Protein AF-S7MN69-F1 (afdb_monomer_lite)

Organism: Myotis brandtii (NCBI:txid109478)

Secondary structure (DSSP, 8-state):
-HHHHHHHHHHHHHHS--TT--EEEEEEE-TTSSS-EEEEEEGGGTTS------SS----EEEEEEES-----------PPP-SS---SSEEEEEEEEEPPGGG--TT-SEEEEEEEEEEE-SSS---SEEEEEEPPTTEEE-HHHHHHHHH-TT--EEEEEEE--TT-SS-EEEEEE-S----SS--EEEEEEEEE----

Structure (mmCIF, N/CA/C/O backbone):
data_AF-S7MN69-F1
#
_entry.id   AF-S7MN69-F1
#
loop_
_atom_site.group_PDB
_atom_site.id
_atom_site.type_symbol
_atom_site.label_atom_id
_atom_site.label_alt_id
_atom_site.label_comp_id
_atom_site.label_asym_id
_atom_site.label_entity_id
_atom_site.label_seq_id
_atom_site.pdbx_PDB_ins_code
_atom_site.Cartn_x
_atom_site.Cartn_y
_atom_site.Cartn_z
_atom_site.occupancy
_atom_site.B_iso_or_equiv
_atom_site.auth_seq_id
_atom_site.auth_comp_id
_atom_site.auth_asym_id
_atom_site.auth_atom_id
_atom_site.pdbx_PDB_model_num
ATOM 1 N N . ALA A 1 1 ? 4.936 -11.666 -4.759 1.00 72.06 1 ALA A N 1
ATOM 2 C CA . ALA A 1 1 ? 5.207 -11.334 -6.178 1.00 72.06 1 ALA A CA 1
ATOM 3 C C . ALA A 1 1 ? 6.560 -10.644 -6.354 1.00 72.06 1 ALA A C 1
ATOM 5 O O . ALA A 1 1 ? 7.399 -11.157 -7.079 1.00 72.06 1 ALA A O 1
ATOM 6 N N . THR A 1 2 ? 6.803 -9.540 -5.645 1.00 78.81 2 THR A N 1
ATOM 7 C CA . THR A 1 2 ? 8.000 -8.692 -5.774 1.00 78.81 2 THR A CA 1
ATOM 8 C C . THR A 1 2 ? 9.331 -9.446 -5.662 1.00 78.81 2 THR A C 1
ATOM 10 O O . THR A 1 2 ? 10.188 -9.287 -6.522 1.00 78.81 2 THR A O 1
ATOM 13 N N . PHE A 1 3 ? 9.484 -10.325 -4.664 1.00 83.50 3 PHE A N 1
ATOM 14 C CA . PHE A 1 3 ? 10.720 -11.096 -4.471 1.00 83.50 3 PHE A CA 1
ATOM 15 C C . PHE A 1 3 ? 11.058 -11.997 -5.669 1.00 83.50 3 PHE A C 1
ATOM 17 O O . PHE A 1 3 ? 12.156 -11.916 -6.211 1.00 83.50 3 PHE A O 1
ATOM 24 N N . MET A 1 4 ? 10.090 -12.801 -6.126 1.00 83.81 4 MET A N 1
ATOM 25 C CA . MET A 1 4 ? 10.287 -13.733 -7.243 1.00 83.81 4 MET A CA 1
ATOM 26 C C . MET A 1 4 ? 10.645 -13.007 -8.543 1.00 83.81 4 MET A C 1
ATOM 28 O O . MET A 1 4 ? 11.526 -13.455 -9.272 1.00 83.81 4 MET A O 1
ATOM 32 N N . VAL A 1 5 ? 9.997 -11.868 -8.818 1.00 86.00 5 VAL A N 1
ATOM 33 C CA . VAL A 1 5 ? 10.281 -11.058 -10.014 1.00 86.00 5 VAL A CA 1
ATOM 34 C C . VAL A 1 5 ? 11.709 -10.518 -9.978 1.00 86.00 5 VAL A C 1
ATOM 36 O O . VAL A 1 5 ? 12.427 -10.636 -10.967 1.00 86.00 5 VAL A O 1
ATOM 39 N N . PHE A 1 6 ? 12.151 -9.976 -8.840 1.00 85.69 6 PHE A N 1
ATOM 40 C CA . PHE A 1 6 ? 13.515 -9.464 -8.720 1.00 85.69 6 PHE A CA 1
ATOM 41 C C . PHE A 1 6 ? 14.568 -10.570 -8.763 1.00 85.69 6 PHE A C 1
ATOM 43 O O . PHE A 1 6 ? 15.615 -10.372 -9.374 1.00 85.69 6 PHE A O 1
ATOM 50 N N . GLN A 1 7 ? 14.292 -11.740 -8.184 1.00 86.06 7 GLN A N 1
ATOM 51 C CA . GLN A 1 7 ? 15.193 -12.886 -8.276 1.00 86.06 7 GLN A CA 1
ATOM 52 C C . GLN A 1 7 ? 15.357 -13.352 -9.728 1.00 86.06 7 GLN A C 1
ATOM 54 O O . GLN A 1 7 ? 16.482 -13.552 -10.181 1.00 86.06 7 GLN A O 1
ATOM 59 N N . ALA A 1 8 ? 14.251 -13.487 -10.466 1.00 86.12 8 ALA A N 1
ATOM 60 C CA . ALA A 1 8 ? 14.283 -13.890 -11.868 1.00 86.12 8 ALA A CA 1
ATOM 61 C C . ALA A 1 8 ? 15.018 -12.862 -12.744 1.00 86.12 8 ALA A C 1
ATOM 63 O O . ALA A 1 8 ? 15.863 -13.237 -13.555 1.00 86.12 8 ALA A O 1
ATOM 64 N N . LEU A 1 9 ? 14.753 -11.566 -12.543 1.00 83.19 9 LEU A N 1
ATOM 65 C CA . LEU A 1 9 ? 15.417 -10.493 -13.286 1.00 83.19 9 LEU A CA 1
ATOM 66 C C . LEU A 1 9 ? 16.924 -10.442 -12.998 1.00 83.19 9 LEU A C 1
ATOM 68 O O . LEU A 1 9 ? 17.724 -10.316 -13.923 1.00 83.19 9 LEU A O 1
ATOM 72 N N . ALA A 1 10 ? 17.311 -10.585 -11.728 1.00 84.44 10 ALA A N 1
ATOM 73 C CA . ALA A 1 10 ? 18.714 -10.623 -11.332 1.00 84.44 10 ALA A CA 1
ATOM 74 C C . ALA A 1 10 ? 19.444 -11.826 -11.942 1.00 84.44 10 ALA A C 1
ATOM 76 O O . ALA A 1 10 ? 20.593 -11.696 -12.353 1.00 84.44 10 ALA A O 1
ATOM 77 N N . GLN A 1 11 ? 18.783 -12.985 -12.024 1.00 85.25 11 GLN A N 1
ATOM 78 C CA . GLN A 1 11 ? 19.367 -14.167 -12.652 1.00 85.25 11 GLN A CA 1
ATOM 79 C C . GLN A 1 11 ? 19.549 -13.974 -14.163 1.00 85.25 11 GLN A C 1
ATOM 81 O O . GLN A 1 11 ? 20.630 -14.232 -14.678 1.00 85.25 11 GLN A O 1
ATOM 86 N N . TYR A 1 12 ? 18.546 -13.424 -14.856 1.00 81.94 12 TYR A N 1
ATOM 87 C CA . TYR A 1 12 ? 18.640 -13.119 -16.288 1.00 81.94 12 TYR A CA 1
ATOM 88 C C . TYR A 1 12 ? 19.817 -12.186 -16.614 1.00 81.94 12 TYR A C 1
ATOM 90 O O . TYR A 1 12 ? 20.593 -12.459 -17.525 1.00 81.94 12 TYR A O 1
ATOM 98 N N . GLN A 1 13 ? 19.993 -11.116 -15.833 1.00 74.88 13 GLN A N 1
ATOM 99 C CA . GLN A 1 13 ? 21.095 -10.165 -16.022 1.00 74.88 13 GLN A CA 1
ATOM 100 C C . GLN A 1 13 ? 22.477 -10.752 -15.696 1.00 74.88 13 GLN A C 1
ATOM 102 O O . GLN A 1 13 ? 23.477 -10.252 -16.205 1.00 74.88 13 GLN A O 1
ATOM 107 N N . ARG A 1 14 ? 22.554 -11.790 -14.851 1.00 80.44 14 ARG A N 1
ATOM 108 C CA . ARG A 1 14 ? 23.808 -12.517 -14.602 1.00 80.44 14 ARG A CA 1
ATOM 109 C C . ARG A 1 14 ? 24.177 -13.446 -15.753 1.00 80.44 14 ARG A C 1
ATOM 111 O O . ARG A 1 14 ? 25.352 -13.520 -16.095 1.00 80.44 14 ARG A O 1
ATOM 118 N N . ASP A 1 15 ? 23.196 -14.150 -16.311 1.00 83.38 15 ASP A N 1
ATOM 119 C CA . ASP A 1 15 ? 23.437 -15.227 -17.277 1.00 83.38 15 ASP A CA 1
ATOM 120 C C . ASP A 1 15 ? 23.565 -14.721 -18.726 1.00 83.38 15 ASP A C 1
ATOM 122 O O . ASP A 1 15 ? 24.182 -15.392 -19.553 1.00 83.38 15 ASP A O 1
ATOM 126 N N . VAL A 1 16 ? 23.017 -13.539 -19.042 1.00 75.06 16 VAL A N 1
ATOM 127 C CA . VAL A 1 16 ? 23.085 -12.919 -20.377 1.00 75.06 16 VAL A CA 1
ATOM 128 C C . VAL A 1 16 ? 23.977 -11.670 -20.337 1.00 75.06 16 VAL A C 1
ATOM 130 O O . VAL A 1 16 ? 23.533 -10.605 -19.900 1.00 75.06 16 VAL A O 1
ATOM 133 N N . PRO A 1 17 ? 25.241 -11.766 -20.787 1.00 61.38 17 PRO A N 1
ATOM 134 C CA . PRO A 1 17 ? 26.204 -10.678 -20.712 1.00 61.38 17 PRO A CA 1
ATOM 135 C C . PRO A 1 17 ? 26.042 -9.681 -21.874 1.00 61.38 17 PRO A C 1
ATOM 137 O O . PRO A 1 17 ? 26.919 -9.566 -22.717 1.00 61.38 17 PRO A O 1
ATOM 140 N N . ASP A 1 18 ? 24.934 -8.939 -21.921 1.00 60.31 18 ASP A N 1
ATOM 141 C CA . ASP A 1 18 ? 24.707 -7.866 -22.918 1.00 60.31 18 ASP A CA 1
ATOM 142 C C . ASP A 1 18 ? 25.141 -6.476 -22.389 1.00 60.31 18 ASP A C 1
ATOM 144 O O . ASP A 1 18 ? 24.621 -5.426 -22.769 1.00 60.31 18 ASP A O 1
ATOM 148 N N . HIS A 1 19 ? 26.079 -6.459 -21.437 1.00 63.28 19 HIS A N 1
ATOM 149 C CA . HIS A 1 19 ? 26.385 -5.299 -20.595 1.00 63.28 19 HIS A CA 1
ATOM 150 C C . HIS A 1 19 ? 27.265 -4.220 -21.240 1.00 63.28 19 HIS A C 1
ATOM 152 O O . HIS A 1 19 ? 27.345 -3.116 -20.707 1.00 63.28 19 HIS A O 1
ATOM 158 N N . GLU A 1 20 ? 27.905 -4.494 -22.377 1.00 61.78 20 GLU A N 1
ATOM 159 C CA . GLU A 1 20 ? 28.870 -3.557 -22.973 1.00 61.78 20 GLU A CA 1
ATOM 160 C C . GLU A 1 20 ? 28.228 -2.475 -23.866 1.00 61.78 20 GLU A C 1
ATOM 162 O O . GLU A 1 20 ? 28.862 -1.462 -24.154 1.00 61.78 20 GLU A O 1
ATOM 167 N N . ASP A 1 21 ? 26.950 -2.624 -24.239 1.00 72.19 21 ASP A N 1
ATOM 168 C CA . ASP A 1 21 ? 26.294 -1.783 -25.255 1.00 72.19 21 ASP A CA 1
ATOM 169 C C . ASP A 1 21 ? 25.272 -0.768 -24.688 1.00 72.19 21 ASP A C 1
ATOM 171 O O . ASP A 1 21 ? 24.591 -0.079 -25.457 1.00 72.19 21 ASP A O 1
ATOM 175 N N . LEU A 1 22 ? 25.140 -0.639 -23.358 1.00 80.88 22 LEU A N 1
ATOM 176 C CA . LEU A 1 22 ? 24.183 0.295 -22.748 1.00 80.88 22 LEU A CA 1
ATOM 177 C C . LEU A 1 22 ? 24.645 1.753 -22.898 1.00 80.88 22 LEU A C 1
ATOM 179 O O . LEU A 1 22 ? 25.530 2.231 -22.190 1.00 80.88 22 LEU A O 1
ATOM 183 N N . ASN A 1 23 ? 23.979 2.478 -23.790 1.00 87.50 23 ASN A N 1
ATOM 184 C CA . ASN A 1 23 ? 24.146 3.907 -24.019 1.00 87.50 23 ASN A CA 1
AT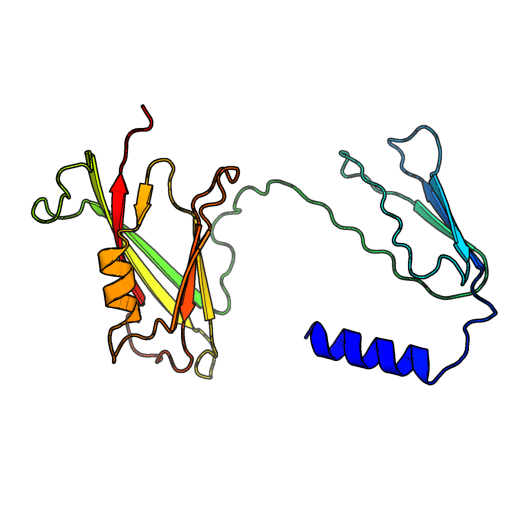OM 185 C C . ASN A 1 23 ? 22.790 4.475 -24.439 1.00 87.50 23 ASN A C 1
ATOM 187 O O . ASN A 1 23 ? 22.476 4.552 -25.630 1.00 87.50 23 ASN A O 1
ATOM 191 N N . LEU A 1 24 ? 21.982 4.832 -23.443 1.00 89.25 24 LEU A N 1
ATOM 192 C CA . LEU A 1 24 ? 20.668 5.436 -23.628 1.00 89.25 24 LEU A CA 1
ATOM 193 C C . LEU A 1 24 ? 20.728 6.923 -23.302 1.00 89.25 24 LEU A C 1
ATOM 195 O O . LEU A 1 24 ? 21.203 7.325 -22.242 1.00 89.25 24 LEU A O 1
ATOM 199 N N . ASP A 1 25 ? 20.196 7.733 -24.203 1.00 91.38 25 ASP A N 1
ATOM 200 C CA . ASP A 1 25 ? 19.959 9.154 -24.003 1.00 91.38 25 ASP A CA 1
ATOM 201 C C . ASP A 1 25 ? 18.447 9.369 -23.906 1.00 91.38 25 ASP A C 1
ATOM 203 O O . ASP A 1 25 ? 17.707 9.102 -24.859 1.00 91.38 25 ASP A O 1
ATOM 207 N N . VAL A 1 26 ? 17.979 9.766 -22.726 1.00 92.50 26 VAL A N 1
ATOM 208 C CA . VAL A 1 26 ? 16.560 9.866 -22.379 1.00 92.50 26 VAL A CA 1
ATOM 209 C C . VAL A 1 26 ? 16.233 11.320 -22.089 1.00 92.50 26 VAL A C 1
ATOM 211 O O . VAL A 1 26 ? 16.756 11.900 -21.144 1.00 92.50 26 VAL A O 1
ATOM 214 N N . SER A 1 27 ? 15.342 11.907 -22.880 1.00 93.00 27 SER A N 1
ATOM 215 C CA . SER A 1 27 ? 14.868 13.277 -22.701 1.00 93.00 27 SER A CA 1
ATOM 216 C C . SER A 1 27 ? 13.391 13.289 -22.319 1.00 93.00 27 SER A C 1
ATOM 218 O O . SER A 1 27 ? 12.579 12.622 -22.962 1.00 93.00 27 SER A O 1
ATOM 220 N N . ILE A 1 28 ? 13.060 14.024 -21.261 1.00 92.88 28 ILE A N 1
ATOM 221 C CA . ILE A 1 28 ? 11.715 14.206 -20.715 1.00 92.88 28 ILE A CA 1
ATOM 222 C C . ILE A 1 28 ? 11.327 15.664 -20.931 1.00 92.88 28 ILE A C 1
ATOM 224 O O . ILE A 1 28 ? 11.947 16.569 -20.368 1.00 92.88 28 ILE A O 1
ATOM 228 N N . ASP A 1 29 ? 10.296 15.880 -21.735 1.00 92.25 29 ASP A N 1
ATOM 229 C CA . ASP A 1 29 ? 9.756 17.197 -22.037 1.00 92.25 29 ASP A CA 1
ATOM 230 C C . ASP A 1 29 ? 8.432 17.403 -21.296 1.00 92.25 29 ASP A C 1
ATOM 232 O O . ASP A 1 29 ? 7.439 16.727 -21.579 1.00 92.25 29 ASP A O 1
ATOM 236 N N . LEU A 1 30 ? 8.457 18.302 -20.310 1.00 90.19 30 LEU A N 1
ATOM 237 C CA . LEU A 1 30 ? 7.325 18.660 -19.454 1.00 90.19 30 LEU A CA 1
ATOM 238 C C . LEU A 1 30 ? 6.855 20.073 -19.824 1.00 90.19 30 LEU A C 1
ATOM 240 O O . LEU A 1 30 ? 7.662 20.997 -19.695 1.00 90.19 30 LEU A O 1
ATOM 244 N N . PRO A 1 31 ? 5.585 20.278 -20.217 1.00 89.00 31 PRO A N 1
ATOM 245 C CA . PRO A 1 31 ? 5.064 21.598 -20.587 1.00 89.00 31 PRO A CA 1
ATOM 246 C C . PRO A 1 31 ? 5.221 22.672 -19.500 1.00 89.00 31 PRO A C 1
ATOM 248 O O . PRO A 1 31 ? 5.459 23.839 -19.810 1.00 89.00 31 PRO A O 1
ATOM 251 N N . SER A 1 32 ? 5.132 22.292 -18.224 1.00 85.12 32 SER A N 1
ATOM 252 C CA . SER A 1 32 ? 5.336 23.191 -17.080 1.00 85.12 32 SER A CA 1
ATOM 253 C C . SER A 1 32 ? 6.788 23.649 -16.902 1.00 85.12 32 SER A C 1
ATOM 255 O O . SER A 1 32 ? 7.054 24.589 -16.146 1.00 85.12 32 SER A O 1
ATOM 257 N N . ARG A 1 33 ? 7.747 23.011 -17.584 1.00 83.19 33 ARG A N 1
ATOM 258 C CA . ARG A 1 33 ? 9.174 23.326 -17.507 1.00 83.19 33 ARG A CA 1
ATOM 259 C C . ARG A 1 33 ? 9.613 24.086 -18.758 1.00 83.19 33 ARG A C 1
ATOM 261 O O . ARG A 1 33 ? 9.306 23.710 -19.877 1.00 83.19 33 ARG A O 1
ATOM 268 N N . GLY A 1 34 ? 10.422 25.132 -18.583 1.00 82.25 34 GLY A N 1
ATOM 269 C CA . GLY A 1 34 ? 10.945 25.915 -19.714 1.00 82.25 34 GLY A CA 1
ATOM 270 C C . GLY A 1 34 ? 11.961 25.178 -20.601 1.00 82.25 34 GLY A C 1
ATOM 271 O O . GLY A 1 34 ? 12.381 25.721 -21.620 1.00 82.25 34 GLY A O 1
ATOM 272 N N . SER A 1 35 ? 12.402 23.977 -20.214 1.00 87.62 35 SER A N 1
ATOM 273 C CA . SER A 1 35 ? 13.317 23.147 -20.999 1.00 87.62 35 SER A CA 1
ATOM 274 C C . SER A 1 35 ? 13.212 21.667 -20.635 1.00 87.62 35 SER A C 1
ATOM 276 O O . SER A 1 35 ? 13.009 21.316 -19.466 1.00 87.62 35 SER A O 1
ATOM 278 N N . ALA A 1 36 ? 13.430 20.805 -21.630 1.00 89.56 36 ALA A N 1
ATOM 279 C CA . ALA A 1 36 ? 13.484 19.361 -21.446 1.00 89.56 36 ALA A CA 1
ATOM 280 C C . ALA A 1 36 ? 14.617 18.949 -20.489 1.00 89.56 36 ALA A C 1
ATOM 282 O O . ALA A 1 36 ? 15.694 19.555 -20.451 1.00 89.56 36 ALA A O 1
ATOM 283 N N . VAL A 1 37 ? 14.367 17.905 -19.704 1.00 90.56 37 VAL A N 1
ATOM 284 C CA . VAL A 1 37 ? 15.367 17.262 -18.848 1.00 90.56 37 VAL A CA 1
ATOM 285 C C . VAL A 1 37 ? 15.974 16.103 -19.616 1.00 90.56 37 VAL A C 1
ATOM 287 O O . VAL A 1 37 ? 15.250 15.204 -20.027 1.00 90.56 37 VAL A O 1
ATOM 290 N N . THR A 1 38 ? 17.293 16.082 -19.771 1.00 90.81 38 THR A N 1
ATOM 291 C CA . THR A 1 38 ? 17.983 14.997 -20.475 1.00 90.81 38 THR A CA 1
ATOM 292 C C . THR A 1 38 ? 18.903 14.246 -19.526 1.00 90.81 38 THR A C 1
ATOM 294 O O . THR A 1 38 ? 19.727 14.846 -18.836 1.00 90.81 38 THR A O 1
ATOM 297 N N . HIS A 1 39 ? 18.766 12.925 -19.516 1.00 90.31 39 HIS A N 1
ATOM 298 C CA . HIS A 1 39 ? 19.547 11.985 -18.729 1.00 90.31 39 HIS A CA 1
ATOM 299 C C . HIS A 1 39 ? 20.248 11.007 -19.654 1.00 90.31 39 HIS A C 1
ATOM 301 O O . HIS A 1 39 ? 19.618 10.387 -20.508 1.00 90.31 39 HIS A O 1
ATOM 307 N N . ARG A 1 40 ? 21.540 10.804 -19.417 1.00 88.50 40 ARG A N 1
ATOM 308 C CA . ARG A 1 40 ? 22.321 9.802 -20.132 1.00 88.50 40 ARG A CA 1
ATOM 309 C C . ARG A 1 40 ? 22.636 8.631 -19.216 1.00 88.50 40 ARG A C 1
ATOM 311 O O . ARG A 1 40 ? 23.127 8.826 -18.102 1.00 88.50 40 ARG A O 1
ATOM 318 N N . ILE A 1 41 ? 22.314 7.434 -19.683 1.00 88.25 41 ILE A N 1
ATOM 319 C CA . ILE A 1 41 ? 22.450 6.179 -18.955 1.00 88.25 41 ILE A CA 1
ATOM 320 C C . ILE A 1 41 ? 23.481 5.336 -19.692 1.00 88.25 41 ILE A C 1
ATOM 322 O O . ILE A 1 41 ? 23.249 4.867 -20.807 1.00 88.25 41 ILE A O 1
ATOM 326 N N . PHE A 1 42 ? 24.618 5.164 -19.034 1.00 86.62 42 PHE A N 1
ATOM 327 C CA . PHE A 1 42 ? 25.686 4.259 -1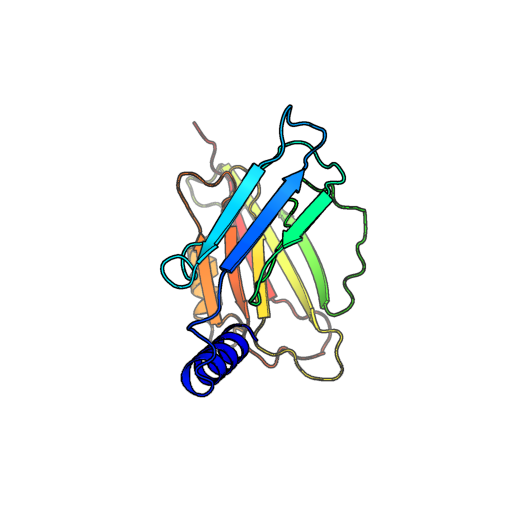9.444 1.00 86.62 42 PHE A CA 1
ATOM 328 C C . PHE A 1 42 ? 25.728 3.049 -18.522 1.00 86.62 42 PHE A C 1
ATOM 330 O O . PHE A 1 42 ? 25.178 3.111 -17.420 1.00 86.62 42 PHE A O 1
ATOM 337 N N . TRP A 1 43 ? 26.433 1.993 -18.921 1.00 80.25 43 TRP A N 1
ATOM 338 C CA . TRP A 1 43 ? 26.655 0.815 -18.081 1.00 80.25 43 TRP A CA 1
ATOM 339 C C . TRP A 1 43 ? 27.144 1.165 -16.665 1.00 80.25 43 TRP A C 1
ATOM 341 O O . TRP A 1 43 ? 26.572 0.705 -15.677 1.00 80.25 43 TRP A O 1
ATOM 351 N N . GLU A 1 44 ? 28.111 2.076 -16.539 1.00 79.50 44 GLU A N 1
ATOM 352 C CA . GLU A 1 44 ? 28.687 2.494 -15.253 1.00 79.50 44 GLU A CA 1
ATOM 353 C C . GLU A 1 44 ? 27.677 3.213 -14.348 1.00 79.50 44 GLU A C 1
ATOM 355 O O . GLU A 1 44 ? 27.859 3.292 -13.134 1.00 79.50 44 GLU A O 1
ATOM 360 N N . SER A 1 45 ? 26.602 3.746 -14.933 1.00 78.38 45 SER A N 1
ATOM 361 C CA . SER A 1 45 ? 25.544 4.481 -14.233 1.00 78.38 45 SER A CA 1
ATOM 362 C C . SER A 1 45 ? 24.177 3.797 -14.310 1.00 78.38 45 SER A C 1
ATOM 364 O O . SER A 1 45 ? 23.181 4.394 -13.894 1.00 78.38 45 SER A O 1
ATOM 366 N N . ALA A 1 46 ? 24.130 2.550 -14.790 1.00 71.44 46 ALA A N 1
ATOM 367 C CA . ALA A 1 46 ? 22.908 1.787 -15.032 1.00 71.44 46 ALA A CA 1
ATOM 368 C C . ALA A 1 46 ? 22.124 1.495 -13.748 1.00 71.44 46 ALA A C 1
ATOM 370 O O . ALA A 1 46 ? 20.896 1.452 -13.755 1.00 71.44 46 ALA A O 1
ATOM 371 N N . SER A 1 47 ? 22.835 1.318 -12.632 1.00 72.88 47 SER 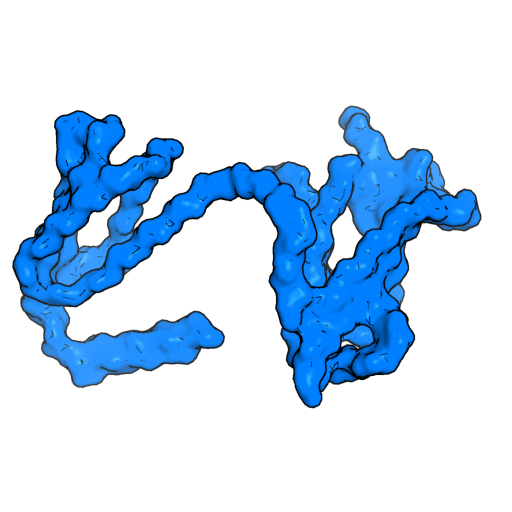A N 1
ATOM 372 C CA . SER A 1 47 ? 22.246 1.081 -11.311 1.00 72.88 47 SER A CA 1
ATOM 373 C C . SER A 1 47 ? 21.734 2.356 -10.636 1.00 72.88 47 SER A C 1
ATOM 375 O O . SER A 1 47 ? 20.977 2.274 -9.667 1.00 72.88 47 SER A O 1
ATOM 377 N N . LEU A 1 48 ? 22.126 3.538 -11.123 1.00 79.12 48 LEU A N 1
ATOM 378 C CA . LEU A 1 48 ? 21.727 4.804 -10.525 1.00 79.12 48 LEU A CA 1
ATOM 379 C C . LEU A 1 48 ? 20.341 5.202 -11.048 1.00 79.12 48 LEU A C 1
ATOM 381 O O . LEU A 1 48 ? 20.154 5.514 -12.223 1.00 79.12 48 LEU A O 1
ATOM 385 N N . LEU A 1 49 ? 19.364 5.238 -10.148 1.00 83.44 49 LEU A N 1
ATOM 386 C CA . LEU A 1 49 ? 18.010 5.683 -10.462 1.00 83.44 49 LEU A CA 1
ATOM 387 C C . LEU A 1 49 ? 17.997 7.196 -10.726 1.00 83.44 49 LEU A C 1
ATOM 389 O O . LEU A 1 49 ? 18.619 7.969 -9.997 1.00 83.44 49 LEU A O 1
ATOM 393 N N . ARG A 1 50 ? 17.292 7.621 -11.779 1.00 84.88 50 ARG A N 1
ATOM 394 C CA . ARG A 1 50 ? 17.010 9.034 -12.073 1.00 84.88 50 ARG A CA 1
ATOM 395 C C . ARG A 1 50 ? 15.537 9.304 -11.804 1.00 84.88 50 ARG A C 1
ATOM 397 O O . ARG A 1 50 ? 14.688 8.523 -12.227 1.00 84.88 50 ARG A O 1
ATOM 404 N N . SER A 1 51 ? 15.239 10.392 -11.106 1.00 86.19 51 SER A N 1
ATOM 405 C CA . SER A 1 51 ? 13.873 10.773 -10.749 1.00 86.19 51 SER A CA 1
ATOM 406 C C . SER A 1 51 ? 13.653 12.255 -10.999 1.00 86.19 51 SER A C 1
ATOM 408 O O . SER A 1 51 ? 14.425 13.074 -10.507 1.00 86.19 51 SER A O 1
ATOM 410 N N . GLU A 1 52 ? 12.563 12.583 -11.681 1.00 86.06 52 GLU A N 1
ATOM 411 C CA . GLU A 1 52 ? 12.061 13.947 -11.826 1.00 86.06 52 GLU A CA 1
ATOM 412 C C . GLU A 1 52 ? 10.695 14.043 -11.152 1.00 86.06 52 GLU A C 1
ATOM 414 O O . GLU A 1 52 ? 9.920 13.085 -11.161 1.00 86.06 52 GLU A O 1
ATOM 419 N N . THR A 1 53 ? 10.399 15.193 -10.550 1.00 85.12 53 THR A N 1
ATOM 420 C CA . THR A 1 53 ? 9.108 15.430 -9.895 1.00 85.12 53 THR A CA 1
ATOM 421 C C . THR A 1 53 ? 8.482 16.705 -10.428 1.00 85.12 53 THR A C 1
ATOM 423 O O . THR A 1 53 ? 9.162 17.710 -10.623 1.00 85.12 53 THR A O 1
ATOM 426 N N . THR A 1 54 ? 7.172 16.662 -10.638 1.00 86.50 54 THR A N 1
ATOM 427 C CA . THR A 1 54 ? 6.355 17.825 -10.973 1.00 86.50 54 THR A CA 1
ATOM 428 C C . THR A 1 54 ? 5.145 17.867 -10.046 1.00 86.50 54 THR A C 1
ATOM 430 O O . THR A 1 54 ? 4.694 16.836 -9.543 1.00 86.50 54 THR A O 1
ATOM 433 N N . LYS A 1 55 ? 4.662 19.078 -9.763 1.00 87.19 55 LYS A N 1
ATOM 434 C CA . LYS A 1 55 ? 3.429 19.299 -8.994 1.00 87.19 55 LYS A CA 1
ATOM 435 C C . LYS A 1 55 ? 2.195 19.333 -9.892 1.00 87.19 55 LYS A C 1
ATOM 437 O O . LYS A 1 55 ? 1.087 19.179 -9.386 1.00 87.19 55 LYS A O 1
ATOM 442 N N . GLU A 1 56 ? 2.399 19.527 -11.190 1.00 87.56 56 GLU A N 1
ATOM 443 C CA . GLU A 1 56 ? 1.336 19.590 -12.182 1.00 87.56 56 GLU A CA 1
ATOM 444 C C . GLU A 1 56 ? 1.049 18.186 -12.717 1.00 87.56 56 GLU A C 1
ATOM 446 O O . GLU A 1 56 ? 1.964 17.420 -13.017 1.00 87.56 56 GLU A O 1
ATOM 451 N N . ASN A 1 57 ? -0.232 17.838 -12.827 1.00 87.19 57 ASN A N 1
ATOM 452 C CA . ASN A 1 57 ? -0.658 16.588 -13.450 1.00 87.19 57 ASN A CA 1
ATOM 453 C C . ASN A 1 57 ? -0.953 16.846 -14.929 1.00 87.19 57 ASN A C 1
ATOM 455 O O . ASN A 1 57 ? -2.108 17.050 -15.308 1.00 87.19 57 ASN A O 1
ATOM 459 N N . GLU A 1 58 ? 0.108 16.885 -15.726 1.00 89.56 58 GLU A N 1
ATOM 460 C CA . GLU A 1 58 ? 0.082 17.186 -17.156 1.00 89.56 58 GLU A CA 1
ATOM 461 C C . GLU A 1 58 ? 0.682 16.050 -17.988 1.00 89.56 58 GLU A C 1
ATOM 463 O O . GLU A 1 58 ? 1.505 15.264 -17.507 1.00 89.56 58 GLU A O 1
ATOM 468 N N . ASP A 1 59 ? 0.274 15.985 -19.252 1.00 91.19 59 ASP A N 1
ATOM 469 C CA . ASP A 1 59 ? 0.872 15.071 -20.215 1.00 91.19 59 ASP A CA 1
ATOM 470 C C . ASP A 1 59 ? 2.296 15.533 -20.551 1.00 91.19 59 ASP A C 1
ATOM 472 O O . ASP A 1 59 ? 2.565 16.726 -20.701 1.00 91.19 59 ASP A O 1
ATOM 476 N N . PHE A 1 60 ? 3.214 14.582 -20.700 1.00 92.06 60 PHE A N 1
ATOM 477 C CA . PHE A 1 60 ? 4.611 14.850 -21.027 1.00 92.06 60 PHE A CA 1
ATOM 478 C C . PHE A 1 60 ? 5.094 13.903 -22.126 1.00 92.06 60 PHE A C 1
ATOM 480 O O . PHE A 1 60 ? 4.532 12.826 -22.339 1.00 92.06 60 PHE A O 1
ATOM 487 N N . THR A 1 61 ? 6.161 14.294 -22.821 1.00 92.88 61 THR A N 1
ATOM 488 C CA . THR A 1 61 ? 6.759 13.476 -23.885 1.00 92.88 61 THR A CA 1
ATOM 489 C C . THR A 1 61 ? 8.104 12.929 -23.436 1.00 92.88 61 THR A C 1
ATOM 491 O O . THR A 1 61 ? 8.953 13.669 -22.945 1.00 92.88 61 THR A O 1
ATOM 494 N N . LEU A 1 62 ? 8.326 11.629 -23.637 1.00 92.62 62 LEU A N 1
ATOM 495 C CA . LEU A 1 62 ? 9.620 10.993 -23.409 1.00 92.62 62 LEU A CA 1
ATOM 496 C C . LEU A 1 62 ? 10.228 10.541 -24.735 1.00 92.62 62 LEU A C 1
ATOM 498 O O . LEU A 1 62 ? 9.603 9.824 -25.512 1.00 92.62 62 LEU A O 1
ATOM 502 N N . THR A 1 63 ? 11.476 10.937 -24.967 1.00 93.50 63 THR A N 1
ATOM 503 C CA . THR A 1 63 ? 12.272 10.519 -26.122 1.00 93.50 63 THR A CA 1
ATOM 504 C C . THR A 1 63 ? 13.481 9.735 -25.638 1.00 93.50 63 THR A C 1
ATOM 506 O O . THR A 1 63 ? 14.324 10.288 -24.940 1.00 93.50 63 THR A O 1
ATOM 509 N N . ALA A 1 64 ? 13.596 8.468 -26.034 1.00 93.94 64 ALA A N 1
ATOM 510 C CA . ALA A 1 64 ? 14.769 7.638 -25.765 1.00 93.94 64 ALA A CA 1
ATOM 511 C C . ALA A 1 64 ? 15.523 7.343 -27.068 1.00 93.94 64 ALA A C 1
ATOM 513 O O . ALA A 1 64 ? 14.915 6.974 -28.074 1.00 93.94 64 ALA A O 1
ATOM 514 N N . LYS A 1 65 ? 16.845 7.518 -27.060 1.00 92.75 65 LYS A N 1
ATOM 515 C CA . LYS A 1 65 ? 17.735 7.255 -28.200 1.00 92.75 65 LYS A CA 1
ATOM 516 C C . LYS A 1 65 ? 18.940 6.437 -27.752 1.00 92.75 65 LYS A C 1
ATOM 518 O O . LYS A 1 65 ? 19.404 6.592 -26.631 1.00 92.75 65 LYS A O 1
ATOM 523 N N . GLY A 1 66 ? 19.483 5.623 -28.653 1.00 89.88 66 GLY A N 1
ATOM 524 C CA . GLY A 1 66 ? 20.684 4.826 -28.397 1.00 89.88 66 GLY A CA 1
ATOM 525 C C . GLY A 1 66 ? 20.388 3.341 -28.206 1.00 89.88 66 GLY A C 1
ATOM 526 O O . GLY A 1 66 ? 19.368 2.846 -28.683 1.00 89.88 66 GLY A O 1
ATOM 527 N N . LYS A 1 67 ? 21.316 2.627 -27.567 1.00 86.94 67 LYS A N 1
ATOM 528 C CA . LYS A 1 67 ? 21.267 1.172 -27.384 1.00 86.94 67 LYS A CA 1
ATOM 529 C C . LYS A 1 67 ? 21.063 0.814 -25.917 1.00 86.94 67 LYS A C 1
ATOM 531 O O . LYS A 1 67 ? 21.641 1.440 -25.033 1.00 86.94 67 LYS A O 1
ATOM 536 N N . GLY A 1 68 ? 20.270 -0.225 -25.685 1.00 83.62 68 GLY A N 1
ATOM 537 C CA . GLY A 1 68 ? 19.997 -0.782 -24.366 1.00 83.62 68 GLY A CA 1
ATOM 538 C C . GLY A 1 68 ? 18.518 -0.750 -24.001 1.00 83.62 68 GLY A C 1
ATOM 539 O O . GLY A 1 68 ? 17.672 -0.285 -24.763 1.00 83.62 68 GLY A O 1
ATOM 540 N N . GLN A 1 69 ? 18.211 -1.268 -22.817 1.00 82.50 69 GLN A N 1
ATOM 541 C CA . GLN A 1 69 ? 16.853 -1.378 -22.300 1.00 82.50 69 GLN A CA 1
ATOM 542 C C . GLN A 1 69 ? 16.771 -0.726 -20.921 1.00 82.50 69 GLN A C 1
ATOM 544 O O . GLN A 1 69 ? 17.686 -0.840 -20.109 1.00 82.50 69 GLN A O 1
ATOM 549 N N . GLY A 1 70 ? 15.655 -0.057 -20.653 1.00 82.56 70 GLY A N 1
ATOM 550 C CA . GLY A 1 70 ? 15.373 0.557 -19.363 1.00 82.56 70 GLY A CA 1
ATOM 551 C C . GLY A 1 70 ? 13.882 0.546 -19.060 1.00 82.56 70 GLY A C 1
ATOM 552 O O . GLY A 1 70 ? 13.062 0.203 -19.913 1.00 82.56 70 GLY A O 1
ATOM 553 N N . THR A 1 71 ? 13.542 0.943 -17.839 1.00 86.75 71 THR A N 1
ATOM 554 C CA . THR A 1 71 ? 12.158 1.019 -17.367 1.00 86.75 71 THR A CA 1
ATOM 555 C C . THR A 1 71 ? 11.863 2.438 -16.912 1.00 86.75 71 THR A C 1
ATOM 557 O O . THR A 1 71 ? 12.574 2.981 -16.069 1.00 86.75 71 THR A O 1
ATOM 560 N N . LEU A 1 72 ? 10.786 3.018 -17.438 1.00 89.69 72 LEU A N 1
ATOM 561 C CA . LEU A 1 72 ? 10.208 4.261 -16.940 1.00 89.69 72 LEU A CA 1
ATOM 562 C C . LEU A 1 72 ? 9.019 3.923 -16.039 1.00 89.69 72 LEU A C 1
ATOM 564 O O . LEU A 1 72 ? 8.136 3.169 -16.444 1.00 89.69 72 LEU A O 1
ATOM 568 N N . SER A 1 73 ? 8.979 4.503 -14.841 1.00 90.31 73 SER A N 1
ATOM 569 C CA . SER A 1 73 ? 7.831 4.405 -13.938 1.00 90.31 73 SER A CA 1
ATOM 570 C C . SER A 1 73 ? 7.293 5.798 -13.647 1.00 90.31 73 SER A C 1
ATOM 572 O O . SER A 1 73 ? 8.039 6.669 -13.202 1.00 90.31 73 SER A O 1
ATOM 574 N N . VAL A 1 74 ? 6.003 5.999 -13.910 1.00 90.56 74 VAL A N 1
ATOM 575 C CA . VAL A 1 74 ? 5.304 7.267 -13.685 1.00 90.56 74 VAL A CA 1
ATOM 576 C C . VAL A 1 74 ? 4.322 7.059 -12.546 1.00 90.56 74 VAL A C 1
ATOM 578 O O . VAL A 1 74 ? 3.415 6.233 -12.647 1.00 90.56 74 VAL A O 1
ATOM 581 N N . VAL A 1 75 ? 4.517 7.790 -11.451 1.00 90.06 75 VAL A N 1
ATOM 582 C CA . VAL A 1 75 ? 3.695 7.660 -10.246 1.00 90.06 75 VAL A CA 1
ATOM 583 C C . VAL A 1 75 ? 3.154 9.028 -9.858 1.00 90.06 75 VAL A C 1
ATOM 585 O O . VAL A 1 75 ? 3.900 9.892 -9.403 1.00 90.06 75 VAL A O 1
ATOM 588 N N . THR A 1 76 ? 1.841 9.207 -10.002 1.00 86.88 76 THR A N 1
ATOM 589 C CA . THR A 1 76 ? 1.148 10.429 -9.580 1.00 86.88 76 THR A CA 1
ATOM 590 C C . THR A 1 76 ? 0.571 10.238 -8.184 1.00 86.88 76 THR A C 1
ATOM 592 O O . THR A 1 76 ? -0.314 9.409 -7.969 1.00 86.88 76 THR A O 1
ATOM 595 N N . MET A 1 77 ? 1.047 11.030 -7.224 1.00 84.38 77 MET A N 1
ATOM 596 C CA . MET A 1 77 ? 0.530 11.031 -5.857 1.00 84.38 77 MET A CA 1
ATOM 597 C C . MET A 1 77 ? -0.424 12.211 -5.658 1.00 84.38 77 MET A C 1
ATOM 599 O O . MET A 1 77 ? -0.029 13.364 -5.803 1.00 84.38 77 MET A O 1
ATOM 603 N N . TYR A 1 78 ? -1.676 11.934 -5.292 1.00 82.69 78 TYR A N 1
ATOM 604 C CA . TYR A 1 78 ? -2.678 12.966 -5.021 1.00 82.69 78 TYR A CA 1
ATOM 605 C C . TYR A 1 78 ? -3.605 12.564 -3.872 1.00 82.69 78 TYR A C 1
ATOM 607 O O . TYR A 1 78 ? -3.775 11.385 -3.555 1.00 82.69 78 TYR A O 1
ATOM 615 N N . GLN A 1 79 ? -4.234 13.557 -3.241 1.00 82.12 79 GLN A N 1
ATOM 616 C CA . GLN A 1 79 ? -5.254 13.312 -2.224 1.00 82.12 79 GLN A CA 1
ATOM 617 C C . GLN A 1 79 ? -6.599 13.032 -2.899 1.00 82.12 79 GLN A C 1
ATOM 619 O O . GLN A 1 79 ? -7.299 13.943 -3.342 1.00 82.12 79 GLN A O 1
ATOM 624 N N . ALA A 1 80 ? -6.969 11.757 -2.985 1.00 78.69 80 ALA A N 1
ATOM 625 C CA . ALA A 1 80 ? -8.271 11.357 -3.497 1.00 78.69 80 ALA A CA 1
ATOM 626 C C . ALA A 1 80 ? -9.360 11.542 -2.428 1.00 78.69 80 ALA A C 1
ATOM 628 O O . ALA A 1 80 ? -9.236 11.057 -1.303 1.00 78.69 80 ALA A O 1
ATOM 629 N N . LYS A 1 81 ? -10.474 12.187 -2.793 1.00 79.44 81 LYS A N 1
ATOM 630 C CA . LYS A 1 81 ? -11.717 12.081 -2.018 1.00 79.44 81 LYS A CA 1
ATOM 631 C C . LYS A 1 81 ? -12.338 10.710 -2.275 1.00 79.44 81 LYS A C 1
ATOM 633 O O . LYS A 1 81 ? -12.359 10.244 -3.415 1.00 79.44 81 LYS A O 1
ATOM 638 N N . ILE A 1 82 ? -12.865 10.079 -1.229 1.00 73.94 82 ILE A N 1
ATOM 639 C CA . ILE A 1 82 ? -13.530 8.777 -1.341 1.00 73.94 82 ILE A CA 1
ATOM 640 C C . ILE A 1 82 ? -14.766 8.938 -2.238 1.00 73.94 82 ILE A C 1
ATOM 642 O O . ILE A 1 82 ? -15.697 9.673 -1.905 1.00 73.94 82 ILE A O 1
ATOM 646 N N . LYS A 1 83 ? -14.776 8.262 -3.391 1.00 63.84 83 LYS A N 1
ATOM 647 C CA . LYS A 1 83 ? -15.941 8.191 -4.282 1.00 63.84 83 LYS A CA 1
ATOM 648 C C . LYS A 1 83 ? -16.944 7.175 -3.728 1.00 63.84 83 LYS A C 1
ATOM 650 O O . LYS A 1 83 ? -16.936 6.033 -4.161 1.00 63.84 83 LYS A O 1
ATOM 655 N N . GLY A 1 84 ? -17.808 7.581 -2.795 1.00 66.81 84 GLY A N 1
ATOM 656 C CA . GLY A 1 84 ? -18.937 6.762 -2.322 1.00 66.81 84 GLY A CA 1
ATOM 657 C C . GLY A 1 84 ? -18.590 5.291 -2.022 1.00 66.81 84 GLY A C 1
ATOM 658 O O . GLY A 1 84 ? -17.488 4.977 -1.577 1.00 66.81 84 GLY A O 1
ATOM 659 N N . ARG A 1 85 ? -19.543 4.378 -2.251 1.00 58.97 85 ARG A N 1
ATOM 660 C CA . ARG A 1 85 ? -19.349 2.928 -2.085 1.00 58.97 85 ARG A CA 1
ATOM 661 C C . ARG A 1 85 ? -18.480 2.391 -3.235 1.00 58.97 85 ARG A C 1
ATOM 663 O O . ARG A 1 85 ? -19.002 1.894 -4.228 1.00 58.97 85 ARG A O 1
ATOM 670 N N . THR A 1 86 ? -17.157 2.511 -3.124 1.00 64.00 86 THR A N 1
ATOM 671 C CA . THR A 1 86 ? -16.229 1.746 -3.972 1.00 64.00 86 THR A CA 1
ATOM 672 C C . THR A 1 86 ? -16.563 0.261 -3.829 1.00 64.00 86 THR A C 1
ATOM 674 O O . THR A 1 86 ? -16.823 -0.216 -2.723 1.00 64.00 86 THR A O 1
ATOM 677 N N . SER A 1 87 ? -16.606 -0.473 -4.938 1.00 64.62 87 SER A N 1
ATOM 678 C CA . SER A 1 87 ? -16.991 -1.883 -4.940 1.00 64.62 87 SER A CA 1
ATOM 679 C C . SER A 1 87 ? -15.904 -2.738 -4.272 1.00 64.62 87 SER A C 1
ATOM 681 O O . SER A 1 87 ? -14.885 -3.066 -4.885 1.00 64.62 87 SER A O 1
ATOM 683 N N . CYS A 1 88 ? -16.097 -3.083 -2.998 1.00 74.31 88 CYS A N 1
ATOM 684 C CA . CYS A 1 88 ? -15.267 -4.060 -2.297 1.00 74.31 88 CYS A CA 1
ATOM 685 C C . CYS A 1 88 ? -15.635 -5.469 -2.790 1.00 74.31 88 CYS A C 1
ATOM 687 O O . CYS A 1 88 ? -16.553 -6.100 -2.278 1.00 74.31 88 CYS A O 1
ATOM 689 N N . ASN A 1 89 ? -14.939 -5.947 -3.824 1.00 80.00 89 ASN A N 1
ATOM 690 C CA . ASN A 1 89 ? -15.338 -7.158 -4.562 1.00 80.00 89 ASN A CA 1
ATOM 691 C C . ASN A 1 89 ? -14.894 -8.476 -3.915 1.00 80.00 89 ASN A C 1
ATOM 693 O O . ASN A 1 89 ? -15.354 -9.540 -4.315 1.00 80.00 89 ASN A O 1
ATOM 697 N N . LYS A 1 90 ? -13.951 -8.423 -2.972 1.00 83.94 90 LYS A N 1
ATOM 698 C CA . LYS A 1 90 ? -13.350 -9.615 -2.350 1.00 83.94 90 LYS A CA 1
ATOM 699 C C . LYS A 1 90 ? -13.586 -9.701 -0.849 1.00 83.94 90 LYS A C 1
ATOM 701 O O . LYS A 1 90 ? -13.501 -10.787 -0.294 1.00 83.94 90 LYS A O 1
ATOM 706 N N . PHE A 1 91 ? -13.918 -8.582 -0.213 1.00 83.75 91 PHE A N 1
ATOM 707 C CA . PHE A 1 91 ? -14.172 -8.508 1.218 1.00 83.75 91 PHE A CA 1
ATOM 708 C C . PHE A 1 91 ? -15.421 -7.677 1.490 1.00 83.75 91 PHE A C 1
ATOM 710 O O . PHE A 1 91 ? -15.616 -6.620 0.891 1.00 83.75 91 PHE A O 1
ATOM 717 N N . SER A 1 92 ? -16.230 -8.131 2.439 1.00 85.19 92 SER A N 1
ATOM 718 C CA . SER A 1 92 ? -17.285 -7.344 3.063 1.00 85.19 92 SER A CA 1
ATOM 719 C C . SER A 1 92 ? -16.779 -6.840 4.407 1.00 85.19 92 SER A C 1
ATOM 721 O O . SER A 1 92 ? -16.555 -7.638 5.310 1.00 85.19 92 SER A O 1
ATOM 723 N N . LEU A 1 93 ? -16.624 -5.523 4.541 1.00 86.44 93 LEU A N 1
ATOM 724 C CA . LEU A 1 93 ? -16.173 -4.869 5.768 1.00 86.44 93 LEU A CA 1
ATOM 725 C C . LEU A 1 93 ? -17.306 -4.025 6.356 1.00 86.44 93 LEU A C 1
ATOM 727 O O . LEU A 1 93 ? -17.865 -3.160 5.67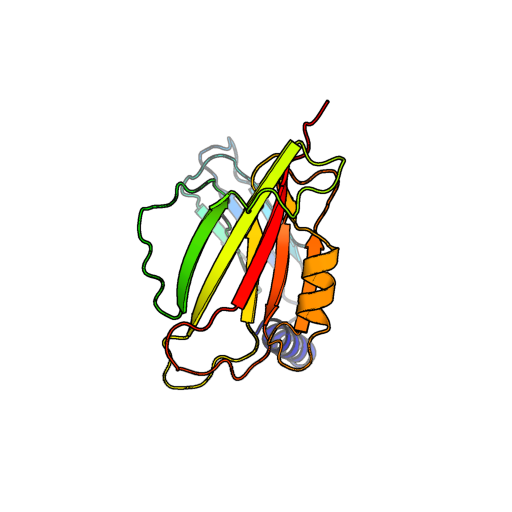7 1.00 86.44 93 LEU A O 1
ATOM 731 N N . LYS A 1 94 ? -17.619 -4.248 7.633 1.00 86.62 94 LYS A N 1
ATOM 732 C CA . LYS A 1 94 ? -18.577 -3.460 8.409 1.00 86.62 94 LYS A CA 1
ATOM 733 C C . LYS A 1 94 ? -17.890 -2.922 9.655 1.00 86.62 94 LYS A C 1
ATOM 735 O O . LYS A 1 94 ? -17.352 -3.681 10.456 1.00 86.62 94 LYS A O 1
ATOM 740 N N . VAL A 1 95 ? -17.936 -1.605 9.812 1.00 89.00 95 VAL A N 1
ATOM 741 C CA . VAL A 1 95 ? -17.334 -0.893 10.941 1.00 89.00 95 VAL A CA 1
ATOM 742 C C . VAL A 1 95 ? -18.434 -0.152 11.680 1.00 89.00 95 VAL A C 1
ATOM 744 O O . VAL A 1 95 ? -19.180 0.612 11.071 1.00 89.00 95 VAL A O 1
ATOM 747 N N . ASN A 1 96 ? -18.533 -0.384 12.984 1.00 89.31 96 ASN A N 1
ATOM 748 C CA . ASN A 1 96 ? -19.487 0.280 13.860 1.00 89.31 96 ASN A CA 1
ATOM 749 C C . ASN A 1 96 ? -18.747 0.906 15.038 1.00 89.31 96 ASN A C 1
ATOM 751 O O . ASN A 1 96 ? -18.034 0.221 15.764 1.00 89.31 96 ASN A O 1
ATOM 755 N N . LEU A 1 97 ? -18.966 2.198 15.256 1.00 88.69 97 LEU A N 1
ATOM 756 C CA . LEU A 1 97 ? -18.401 2.944 16.372 1.00 88.69 97 LEU A CA 1
ATOM 757 C C . LEU A 1 97 ? -19.535 3.385 17.297 1.00 88.69 97 LEU A C 1
ATOM 759 O O . LEU A 1 97 ? -20.503 3.994 16.842 1.00 88.69 97 LEU A O 1
ATOM 763 N N . ARG A 1 98 ? -19.425 3.083 18.591 1.00 88.56 98 ARG A N 1
ATOM 764 C CA . ARG A 1 98 ? -20.416 3.487 19.600 1.00 88.56 98 ARG A CA 1
ATOM 765 C C . ARG A 1 98 ? -19.742 3.935 20.896 1.00 88.56 98 ARG A C 1
ATOM 767 O O . ARG A 1 98 ? -18.645 3.469 21.178 1.00 88.56 98 ARG A O 1
ATOM 774 N N . PRO A 1 99 ? -20.365 4.794 21.716 1.00 86.31 99 PRO A N 1
ATOM 775 C CA . PRO A 1 99 ? -19.856 5.090 23.053 1.00 86.31 99 PRO A CA 1
ATOM 776 C C . PRO A 1 99 ? -19.750 3.815 23.899 1.00 86.31 99 PRO A C 1
ATOM 778 O O . PRO A 1 99 ? -20.635 2.956 23.848 1.00 86.31 99 PRO A O 1
ATOM 781 N N . ALA A 1 100 ? -18.667 3.680 24.663 1.00 80.00 100 ALA A N 1
ATOM 782 C CA . ALA A 1 100 ? -18.523 2.580 25.606 1.00 80.00 100 ALA A CA 1
ATOM 783 C C . ALA A 1 100 ? -19.424 2.794 26.842 1.00 80.00 100 ALA A C 1
ATOM 785 O O . ALA A 1 100 ? -19.637 3.941 27.247 1.00 80.00 100 ALA A O 1
ATOM 786 N N . PRO A 1 101 ? -19.925 1.719 27.479 1.00 74.31 101 PRO A N 1
ATOM 787 C CA . PRO A 1 101 ? -20.583 1.819 28.781 1.00 74.31 101 PRO A CA 1
ATOM 788 C C . PRO A 1 101 ? -19.630 2.437 29.817 1.00 74.31 101 PRO A C 1
ATOM 790 O O . PRO A 1 101 ? -18.435 2.140 29.808 1.00 74.31 101 PRO A O 1
ATOM 793 N N . GLU A 1 102 ? -20.144 3.258 30.738 1.00 62.94 102 GLU A N 1
ATOM 794 C CA . GLU A 1 102 ? -19.329 4.080 31.657 1.00 62.94 102 GLU A CA 1
ATOM 795 C C . GLU A 1 102 ? -18.393 3.303 32.601 1.00 62.94 102 GLU A C 1
ATOM 797 O O . GLU A 1 102 ? -17.510 3.892 33.214 1.00 62.94 102 GLU A O 1
ATOM 802 N N . VAL A 1 103 ? -18.545 1.981 32.684 1.00 59.16 103 VAL A N 1
ATOM 803 C CA . VAL A 1 103 ? -17.822 1.088 33.602 1.00 59.16 103 VAL A CA 1
ATOM 804 C C . VAL A 1 103 ? -16.343 0.888 33.210 1.00 59.16 103 VAL A C 1
ATOM 806 O O . VAL A 1 103 ? -15.550 0.448 34.034 1.00 59.16 103 VAL A O 1
ATOM 809 N N . LYS A 1 104 ? -15.944 1.233 31.975 1.00 56.69 104 LYS A N 1
ATOM 810 C CA . LYS A 1 104 ? -14.570 1.068 31.452 1.00 56.69 104 LYS A CA 1
ATOM 811 C C . LYS A 1 104 ? -13.944 2.391 30.982 1.00 56.69 104 LYS A C 1
ATOM 813 O O . LYS A 1 104 ? -13.462 2.499 29.855 1.00 56.69 104 LYS A O 1
ATOM 818 N N . LYS A 1 105 ? -13.983 3.432 31.814 1.00 58.91 105 LYS A N 1
ATOM 819 C CA . LYS A 1 105 ? -13.186 4.650 31.588 1.00 58.91 105 LYS A CA 1
ATOM 820 C C . LYS A 1 105 ? -11.897 4.548 32.415 1.00 58.91 105 LYS A C 1
ATOM 822 O O . LYS A 1 105 ? -11.987 4.606 33.642 1.00 58.91 105 LYS A O 1
ATOM 827 N N . PRO A 1 106 ? -10.714 4.380 31.797 1.00 63.72 106 PRO A N 1
ATOM 828 C CA . PRO A 1 106 ? -9.450 4.632 32.485 1.00 63.72 106 PRO A CA 1
ATOM 829 C C . PRO A 1 106 ? -9.476 6.038 33.093 1.00 63.72 106 PRO A C 1
ATOM 831 O O . PRO A 1 106 ? -10.010 6.951 32.463 1.00 63.72 106 PRO A O 1
ATOM 834 N N . GLN A 1 107 ? -8.922 6.213 34.298 1.00 58.94 107 GLN A N 1
ATOM 835 C CA . GLN A 1 107 ? -9.038 7.461 35.075 1.00 58.94 107 GLN A CA 1
ATOM 836 C C . GLN A 1 107 ? -8.558 8.717 34.324 1.00 58.94 107 GLN A C 1
ATOM 838 O O . GLN A 1 107 ? -9.046 9.809 34.602 1.00 58.94 107 GLN A O 1
ATOM 843 N N . ASP A 1 108 ? -7.684 8.552 33.331 1.00 66.25 108 ASP A N 1
ATOM 844 C CA . ASP A 1 108 ? -7.073 9.653 32.584 1.00 66.25 108 ASP A CA 1
ATOM 845 C C . ASP A 1 108 ? -7.735 9.937 31.217 1.00 66.25 108 ASP A C 1
ATOM 847 O O . ASP A 1 108 ? -7.455 10.958 30.583 1.00 66.25 108 ASP A O 1
ATOM 851 N N . ALA A 1 109 ? -8.633 9.063 30.742 1.00 67.56 109 ALA A N 1
ATOM 852 C CA . ALA A 1 109 ? -9.287 9.219 29.443 1.00 67.56 109 ALA A CA 1
ATOM 853 C C . ALA A 1 109 ? -10.574 10.053 29.562 1.00 67.56 109 ALA A C 1
ATOM 855 O O . ALA A 1 109 ? -11.482 9.733 30.331 1.00 67.56 109 ALA A O 1
ATOM 856 N N . LYS A 1 110 ? -10.706 11.106 28.742 1.00 71.94 110 LYS A N 1
ATOM 857 C CA . LYS A 1 110 ? -11.887 11.996 28.767 1.00 71.94 110 LYS A CA 1
ATOM 858 C C . LYS A 1 110 ? -13.146 11.336 28.191 1.00 71.94 110 LYS A C 1
ATOM 860 O O . LYS A 1 110 ? -14.260 11.735 28.522 1.00 71.94 110 LYS A O 1
ATOM 865 N N . SER A 1 111 ? -12.981 10.366 27.294 1.00 77.44 111 SER A N 1
ATOM 866 C CA . SER A 1 111 ? -14.075 9.606 26.688 1.00 77.44 111 SER A CA 1
ATOM 867 C C . SER A 1 111 ? -13.571 8.260 26.178 1.00 77.44 111 SER A C 1
ATOM 869 O O . SER A 1 111 ? -12.406 8.142 25.793 1.00 77.44 111 SER A O 1
ATOM 871 N N . THR A 1 112 ? -14.469 7.277 26.135 1.00 81.44 112 THR A N 1
ATOM 872 C CA . THR A 1 112 ? -14.186 5.931 25.637 1.00 81.44 112 THR A CA 1
ATOM 873 C C . THR A 1 112 ? -15.218 5.546 24.581 1.00 81.44 112 THR A C 1
ATOM 875 O O . THR A 1 112 ? -16.428 5.660 24.801 1.00 81.44 112 THR A O 1
ATOM 878 N N . MET A 1 113 ? -14.753 5.061 23.433 1.00 85.31 113 MET A N 1
ATOM 879 C CA . MET A 1 113 ? -15.597 4.508 22.373 1.00 85.31 113 MET A CA 1
ATOM 880 C C . MET A 1 113 ? -15.279 3.033 22.154 1.00 85.3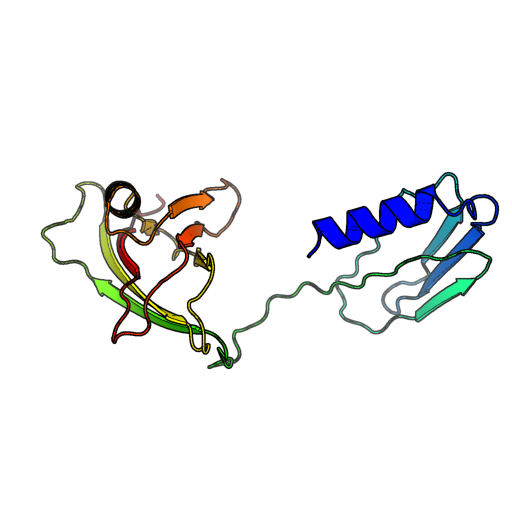1 113 MET A C 1
ATOM 882 O O . MET A 1 113 ? -14.143 2.617 22.322 1.00 85.31 113 MET A O 1
ATOM 886 N N . LEU A 1 114 ? -16.275 2.247 21.762 1.00 85.94 114 LEU A N 1
ATOM 887 C CA . LEU A 1 114 ? -16.113 0.879 21.295 1.00 85.94 114 LEU A CA 1
ATOM 888 C C . LEU A 1 114 ? -16.189 0.852 19.767 1.00 85.94 114 LEU A C 1
ATOM 890 O O . LEU A 1 114 ? -17.223 1.192 19.180 1.00 85.94 114 LEU A O 1
ATOM 894 N N . LEU A 1 115 ? -15.096 0.426 19.147 1.00 88.00 115 LEU A N 1
ATOM 895 C CA . LEU A 1 115 ? -14.956 0.182 17.721 1.00 88.00 115 LEU A CA 1
ATOM 896 C C . LEU A 1 115 ? -15.132 -1.315 17.446 1.00 88.00 115 LEU A C 1
ATOM 898 O O . LEU A 1 115 ? -14.291 -2.120 17.830 1.00 88.00 115 LEU A O 1
ATOM 902 N N . ASN A 1 116 ? -16.208 -1.671 16.751 1.00 86.81 116 ASN A N 1
ATOM 903 C CA . ASN A 1 116 ? -16.494 -3.033 16.317 1.00 86.81 116 ASN A CA 1
ATOM 904 C C . ASN A 1 116 ? -16.190 -3.177 14.829 1.00 86.81 116 ASN A C 1
ATOM 906 O O . ASN A 1 116 ? -16.736 -2.427 14.009 1.00 86.81 116 ASN A O 1
ATOM 910 N N . ILE A 1 117 ? -15.366 -4.163 14.488 1.00 87.44 117 ILE A N 1
ATOM 911 C CA . ILE A 1 117 ? -14.984 -4.454 13.108 1.00 87.44 117 ILE A CA 1
ATOM 912 C C . ILE A 1 117 ? -15.389 -5.887 12.767 1.00 87.44 117 ILE A C 1
ATOM 914 O O . ILE A 1 117 ? -14.960 -6.841 13.416 1.00 87.44 117 ILE A O 1
ATOM 918 N N . CYS A 1 118 ? -16.205 -6.024 11.725 1.00 84.06 118 CYS A N 1
ATOM 919 C CA . CYS A 1 118 ? -16.602 -7.304 11.150 1.00 84.06 118 CYS A CA 1
ATOM 920 C C . CYS A 1 118 ? -16.103 -7.358 9.708 1.00 84.06 118 CYS A C 1
ATOM 922 O O . CYS A 1 118 ? -16.400 -6.455 8.919 1.00 84.06 118 CYS A O 1
ATOM 924 N N . THR A 1 119 ? -15.368 -8.409 9.357 1.00 82.94 119 THR A N 1
ATOM 925 C CA . THR A 1 119 ? -14.883 -8.624 7.991 1.00 82.94 119 THR A CA 1
ATOM 926 C C . THR A 1 119 ? -15.238 -10.024 7.531 1.00 82.94 119 THR A C 1
ATOM 928 O O . THR A 1 119 ? -15.209 -10.960 8.318 1.00 82.94 119 THR A O 1
ATOM 931 N N . ARG A 1 120 ? -15.568 -10.170 6.252 1.00 81.31 120 ARG A N 1
ATOM 932 C CA . ARG A 1 120 ? -15.854 -11.461 5.631 1.00 81.31 120 ARG A CA 1
ATOM 933 C C . ARG A 1 120 ? -15.204 -11.524 4.262 1.00 81.31 120 ARG A C 1
ATOM 935 O O . ARG A 1 120 ? -15.385 -10.608 3.459 1.00 81.31 120 ARG A O 1
ATOM 942 N N . TYR A 1 121 ? -14.504 -12.614 3.978 1.00 82.94 121 TYR A N 1
ATOM 943 C CA . TYR A 1 121 ? -14.011 -12.894 2.636 1.00 82.94 121 TYR A CA 1
ATOM 944 C C . TYR A 1 121 ? -15.140 -13.424 1.744 1.00 82.94 121 TYR A C 1
ATOM 946 O O . TYR A 1 121 ? -15.979 -14.211 2.177 1.00 82.94 121 TYR A O 1
ATOM 954 N N . LEU A 1 122 ? -15.200 -12.937 0.506 1.00 82.94 122 LEU A N 1
ATOM 955 C CA . LEU A 1 122 ? -16.266 -13.233 -0.458 1.00 82.94 122 LEU A CA 1
ATOM 956 C C . LEU A 1 122 ? -15.814 -14.217 -1.554 1.00 82.94 122 LEU A C 1
ATOM 958 O O . LEU A 1 122 ? -16.419 -14.250 -2.622 1.00 82.94 122 LEU A O 1
ATOM 962 N N . GLY A 1 123 ? -14.713 -14.942 -1.342 1.00 78.69 123 GLY A N 1
ATOM 963 C CA . GLY A 1 123 ? -14.218 -15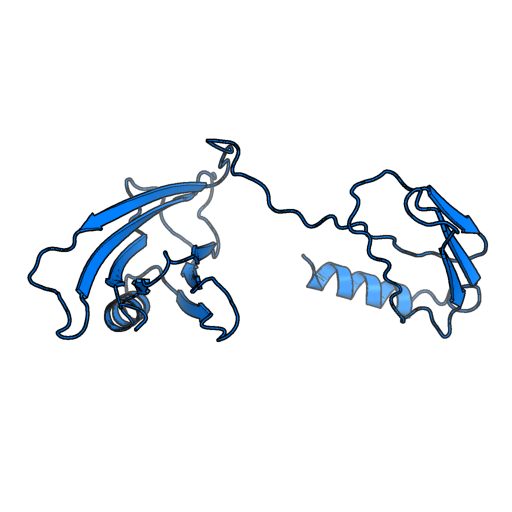.954 -2.278 1.00 78.69 123 GLY A CA 1
ATOM 964 C C . GLY A 1 123 ? -14.740 -17.362 -1.985 1.00 78.69 123 GLY A C 1
ATOM 965 O O . GLY A 1 123 ? -15.362 -17.605 -0.956 1.00 78.69 123 GLY A O 1
ATOM 966 N N . ASP A 1 124 ? -14.442 -18.285 -2.901 1.00 76.12 124 ASP A N 1
ATOM 967 C CA . ASP A 1 124 ? -14.855 -19.699 -2.837 1.00 76.12 124 ASP A CA 1
ATOM 968 C C . ASP A 1 124 ? -13.960 -20.561 -1.925 1.00 76.12 124 ASP A C 1
ATOM 970 O O . ASP A 1 124 ? -14.248 -21.731 -1.676 1.00 76.12 124 ASP A O 1
ATOM 974 N N . HIS A 1 125 ? -12.867 -19.984 -1.428 1.00 76.88 125 HIS A N 1
ATOM 975 C CA . HIS A 1 125 ? -11.912 -20.603 -0.514 1.00 76.88 125 HIS A CA 1
ATOM 976 C C . HIS A 1 125 ? -11.699 -19.706 0.699 1.00 76.88 125 HIS A C 1
ATOM 978 O O . HIS A 1 125 ? -11.919 -18.495 0.607 1.00 76.88 125 HIS A O 1
ATOM 984 N N . ASP A 1 126 ? -11.230 -20.287 1.802 1.00 71.00 126 ASP A N 1
ATOM 985 C CA . ASP A 1 126 ? -10.837 -19.512 2.973 1.00 71.00 126 ASP A CA 1
ATOM 986 C C . ASP A 1 126 ? -9.784 -18.465 2.598 1.00 71.00 126 ASP A C 1
ATOM 988 O O . ASP A 1 126 ? -8.901 -18.690 1.760 1.00 71.00 126 ASP A O 1
ATOM 992 N N . ALA A 1 127 ? -9.889 -17.292 3.220 1.00 71.88 127 ALA A N 1
ATOM 993 C CA . ALA A 1 127 ? -8.869 -16.275 3.060 1.00 71.88 127 ALA A CA 1
ATOM 994 C C . ALA A 1 127 ? -7.548 -16.778 3.649 1.00 71.88 127 ALA A C 1
ATOM 996 O O . ALA A 1 127 ? -7.499 -17.305 4.761 1.00 71.88 127 ALA A O 1
ATOM 997 N N . THR A 1 128 ? -6.466 -16.546 2.913 1.00 80.69 128 THR A N 1
ATOM 998 C CA . THR A 1 128 ? -5.117 -16.587 3.476 1.00 80.69 128 THR A CA 1
ATOM 999 C C . THR A 1 128 ? -4.920 -15.417 4.445 1.00 80.69 128 THR A C 1
ATOM 1001 O O . THR A 1 128 ? -5.772 -14.524 4.535 1.00 80.69 128 THR A O 1
ATOM 1004 N N . MET A 1 129 ? -3.751 -15.364 5.090 1.00 83.00 129 MET A N 1
ATOM 1005 C CA . MET A 1 129 ? -3.333 -14.240 5.933 1.00 83.00 129 MET A CA 1
ATOM 1006 C C . MET A 1 129 ? -3.753 -12.879 5.363 1.00 83.00 129 MET A C 1
ATOM 1008 O O . MET A 1 129 ? -3.461 -12.547 4.208 1.00 83.00 129 MET A O 1
ATOM 1012 N N . SER A 1 130 ? -4.435 -12.097 6.192 1.00 84.56 130 SER A N 1
ATOM 1013 C CA . SER A 1 130 ? -5.036 -10.817 5.820 1.00 84.56 130 SER A CA 1
ATOM 1014 C C . SER A 1 130 ? -4.549 -9.702 6.743 1.00 84.56 130 SER A C 1
ATOM 1016 O O . SER A 1 130 ? -4.087 -9.949 7.853 1.00 84.56 130 SER A O 1
ATOM 1018 N N . ILE A 1 131 ? -4.622 -8.453 6.283 1.00 87.75 131 ILE A N 1
ATOM 1019 C CA . ILE A 1 131 ? -4.168 -7.289 7.055 1.00 87.75 131 ILE A CA 1
ATOM 1020 C C . ILE A 1 131 ? -5.324 -6.310 7.201 1.00 87.75 131 ILE A C 1
ATOM 1022 O O . ILE A 1 131 ? -5.991 -5.968 6.222 1.00 87.75 131 ILE A O 1
ATOM 1026 N N . LEU A 1 132 ? -5.530 -5.836 8.425 1.00 87.44 132 LEU A N 1
ATOM 1027 C CA . LEU A 1 132 ? -6.469 -4.778 8.752 1.00 87.44 132 LEU A CA 1
ATOM 1028 C C . LEU A 1 132 ? -5.687 -3.527 9.175 1.00 87.44 132 LEU A C 1
ATOM 1030 O O . LEU A 1 132 ? -5.085 -3.499 10.244 1.00 87.44 132 LEU A O 1
ATOM 1034 N N . ASP A 1 133 ? -5.700 -2.502 8.323 1.00 89.38 133 ASP A N 1
ATOM 1035 C CA . ASP A 1 133 ? -5.078 -1.197 8.583 1.00 89.38 133 ASP A CA 1
ATOM 1036 C C . ASP A 1 133 ? -6.141 -0.198 9.060 1.00 89.38 133 ASP A C 1
ATOM 1038 O O . ASP A 1 133 ? -7.071 0.157 8.327 1.00 89.38 133 ASP A O 1
ATOM 1042 N N . ILE A 1 134 ? -6.027 0.226 10.318 1.00 87.69 134 ILE A N 1
ATOM 1043 C CA . ILE A 1 134 ? -6.987 1.091 10.995 1.00 87.69 134 ILE A CA 1
ATOM 1044 C C . ILE A 1 134 ? -6.309 2.421 11.314 1.00 87.69 134 ILE A C 1
ATOM 1046 O O . ILE A 1 134 ? -5.516 2.542 12.247 1.00 87.69 134 ILE A O 1
ATOM 1050 N N . SER A 1 135 ? -6.687 3.463 10.578 1.00 87.81 135 SER A N 1
ATOM 1051 C CA . SER A 1 135 ? -6.320 4.838 10.919 1.00 87.81 135 SER A CA 1
ATOM 1052 C C . SER A 1 135 ? -7.228 5.380 12.024 1.00 87.81 135 SER A C 1
ATOM 1054 O O . SER A 1 135 ? -8.446 5.448 11.850 1.00 87.81 135 SER A O 1
ATOM 1056 N N . MET A 1 136 ? -6.645 5.792 13.149 1.00 85.12 136 MET A N 1
ATOM 1057 C CA . MET A 1 136 ? -7.390 6.363 14.271 1.00 85.12 136 MET A CA 1
ATOM 1058 C C . MET A 1 136 ? -7.914 7.766 13.959 1.00 85.12 136 MET A C 1
ATOM 1060 O O . MET A 1 136 ? -7.316 8.534 13.201 1.00 85.12 136 MET A O 1
ATOM 1064 N N . MET A 1 137 ? -9.027 8.120 14.606 1.00 83.25 137 MET A N 1
ATOM 1065 C CA . MET A 1 137 ? -9.502 9.501 14.661 1.00 83.25 137 MET A CA 1
ATOM 1066 C C . MET A 1 137 ? -8.551 10.354 15.509 1.00 83.25 137 MET A C 1
ATOM 1068 O O . MET A 1 137 ? -7.940 9.868 16.462 1.00 83.25 137 MET A O 1
ATOM 1072 N N . THR A 1 138 ? -8.458 11.644 15.200 1.00 80.62 138 THR A N 1
ATOM 1073 C CA . THR A 1 138 ? -7.603 12.585 15.932 1.00 80.62 138 THR A CA 1
ATOM 1074 C C . THR A 1 138 ? -7.913 12.584 17.432 1.00 80.62 138 THR A C 1
ATOM 1076 O O . THR A 1 138 ? -9.069 12.709 17.832 1.00 80.62 138 THR A O 1
ATOM 1079 N N . GLY A 1 139 ? -6.873 12.456 18.261 1.00 79.06 139 GLY A N 1
ATOM 1080 C CA . GLY A 1 139 ? -6.988 12.425 19.724 1.00 79.06 139 GLY A CA 1
ATOM 1081 C C . GLY A 1 139 ? -7.425 11.078 20.309 1.00 79.06 139 GLY A C 1
ATOM 1082 O O . GLY A 1 139 ? -7.501 10.958 21.529 1.00 79.06 139 GLY A O 1
ATOM 1083 N N . PHE A 1 140 ? -7.687 10.064 19.476 1.00 81.81 140 PHE A N 1
ATOM 1084 C CA . PHE A 1 140 ? -7.967 8.705 19.934 1.00 81.81 140 PHE A CA 1
ATOM 1085 C C . PHE A 1 140 ? -6.738 7.799 19.829 1.00 81.81 140 PHE A C 1
ATOM 1087 O O . PHE A 1 140 ? -5.977 7.840 18.857 1.00 81.81 140 PHE A O 1
ATOM 1094 N N . ALA A 1 141 ? -6.588 6.929 20.822 1.00 83.31 141 ALA A N 1
ATOM 1095 C CA . ALA A 1 141 ? -5.644 5.822 20.810 1.00 83.31 141 ALA A CA 1
ATOM 1096 C C . ALA A 1 141 ? -6.361 4.527 21.217 1.00 83.31 141 ALA A C 1
ATOM 1098 O O . ALA A 1 141 ? -7.242 4.574 22.080 1.00 83.31 141 ALA A O 1
ATOM 1099 N N . PRO A 1 142 ? -6.028 3.380 20.606 1.00 84.06 142 PRO A N 1
ATOM 1100 C CA . PRO A 1 142 ? -6.597 2.107 21.019 1.00 84.06 142 PRO A CA 1
ATOM 1101 C C . PRO A 1 142 ? -6.065 1.698 22.396 1.00 84.06 142 PRO A C 1
ATOM 1103 O O . PRO A 1 142 ? -4.916 1.985 22.742 1.00 84.06 142 PRO A O 1
ATOM 1106 N N . ASP A 1 143 ? -6.894 1.007 23.173 1.00 83.25 143 ASP A N 1
ATOM 1107 C CA . ASP A 1 143 ? -6.475 0.423 24.440 1.00 83.25 143 ASP A CA 1
ATOM 1108 C C . ASP A 1 143 ? -5.500 -0.738 24.190 1.00 83.25 143 ASP A C 1
ATOM 1110 O O . ASP A 1 143 ? -5.831 -1.772 23.606 1.00 83.25 143 ASP A O 1
ATOM 1114 N N . THR A 1 144 ? -4.257 -0.552 24.634 1.00 81.25 144 THR A N 1
ATOM 1115 C CA . THR A 1 144 ? -3.200 -1.557 24.485 1.00 81.25 144 THR A CA 1
ATOM 1116 C C . THR A 1 144 ? -3.440 -2.813 25.321 1.00 81.25 144 THR A C 1
ATOM 1118 O O . THR A 1 144 ? -2.906 -3.865 24.971 1.00 81.25 144 THR A O 1
ATOM 1121 N N . ALA A 1 145 ? -4.211 -2.732 26.412 1.00 81.81 145 ALA A N 1
ATOM 1122 C CA . ALA A 1 145 ? -4.532 -3.891 27.238 1.00 81.81 145 ALA A CA 1
ATOM 1123 C C . ALA A 1 145 ? -5.490 -4.831 26.497 1.00 81.81 145 ALA A C 1
ATOM 1125 O O . ALA A 1 145 ? -5.209 -6.025 26.392 1.00 81.81 145 ALA A O 1
ATOM 1126 N N . ASP A 1 146 ? -6.544 -4.275 25.896 1.00 80.19 146 ASP A N 1
ATOM 1127 C CA . ASP A 1 146 ? -7.484 -5.040 25.074 1.00 80.19 146 ASP A CA 1
ATOM 1128 C C . ASP A 1 146 ? -6.793 -5.627 23.837 1.00 80.19 146 ASP A C 1
ATOM 1130 O O . ASP A 1 146 ? -7.009 -6.788 23.507 1.00 80.19 146 ASP A O 1
ATOM 1134 N N . LEU A 1 147 ? -5.902 -4.870 23.184 1.00 82.19 147 LEU A N 1
ATOM 1135 C CA . LEU A 1 147 ? -5.116 -5.375 22.050 1.00 82.19 147 LEU A CA 1
ATOM 1136 C C . LEU A 1 147 ? -4.228 -6.566 22.425 1.00 82.19 147 LEU A C 1
ATOM 1138 O O . LEU A 1 147 ? -4.146 -7.537 21.675 1.00 82.19 147 LEU A O 1
ATOM 1142 N N . LYS A 1 148 ? -3.566 -6.503 23.586 1.00 82.62 148 LYS A N 1
ATOM 1143 C CA . LYS A 1 148 ? -2.750 -7.614 24.091 1.00 82.62 148 LYS A CA 1
ATOM 1144 C C . LYS A 1 148 ? -3.604 -8.827 24.414 1.00 82.62 148 LYS A C 1
ATOM 1146 O O . LYS A 1 148 ? -3.198 -9.928 24.068 1.00 82.62 148 LYS A O 1
ATOM 1151 N N . GLN A 1 149 ? -4.763 -8.622 25.039 1.00 82.12 149 GLN A N 1
ATOM 1152 C CA . GLN A 1 149 ? -5.694 -9.705 25.328 1.00 82.12 149 GLN A CA 1
ATOM 1153 C C . GLN A 1 149 ? -6.154 -10.376 24.033 1.00 82.12 149 GLN A C 1
ATOM 1155 O O . GLN A 1 149 ? -6.038 -11.592 23.915 1.00 82.12 149 GLN A O 1
ATOM 1160 N N . LEU A 1 150 ? -6.590 -9.576 23.056 1.00 78.06 150 LEU A N 1
ATOM 1161 C CA . LEU A 1 150 ? -7.031 -10.047 21.747 1.00 78.06 150 LEU A CA 1
ATOM 1162 C C . LEU A 1 150 ? -5.941 -10.840 21.023 1.00 78.06 150 LEU A C 1
ATOM 1164 O O . LEU A 1 150 ? -6.256 -11.870 20.464 1.00 78.06 150 LEU A O 1
ATOM 1168 N N . ALA A 1 151 ? -4.677 -10.414 21.066 1.00 78.81 151 ALA A N 1
ATOM 1169 C CA . ALA A 1 151 ? -3.577 -11.148 20.429 1.00 78.81 151 ALA A CA 1
ATOM 1170 C C . ALA A 1 151 ? -3.076 -12.365 21.231 1.00 78.81 151 ALA A C 1
ATOM 1172 O O . ALA A 1 151 ? -2.346 -13.193 20.699 1.00 78.81 151 ALA A O 1
ATOM 1173 N N . SER A 1 152 ? -3.398 -12.451 22.525 1.00 77.50 152 SER A N 1
ATOM 1174 C CA . SER A 1 152 ? -2.996 -13.568 23.394 1.00 77.50 152 SER A CA 1
ATOM 1175 C C . SER A 1 152 ? -4.039 -14.680 23.490 1.00 77.50 152 SER A C 1
ATOM 1177 O O . SER A 1 152 ? -3.743 -15.741 24.040 1.00 77.50 152 SER A O 1
ATOM 1179 N N . ASP A 1 153 ? -5.261 -14.420 23.026 1.00 72.44 153 ASP A N 1
ATOM 1180 C CA . ASP A 1 153 ? -6.356 -15.373 23.126 1.00 72.44 153 ASP A CA 1
ATOM 1181 C C . ASP A 1 153 ? -6.121 -16.552 22.169 1.00 72.44 153 ASP A C 1
ATOM 1183 O O . ASP A 1 153 ? -5.685 -16.383 21.032 1.00 72.44 153 ASP A O 1
ATOM 1187 N N . THR A 1 154 ? -6.359 -17.768 22.652 1.00 58.56 154 THR A N 1
ATOM 1188 C CA . THR A 1 154 ? -6.018 -19.006 21.928 1.00 58.56 154 THR A CA 1
ATOM 1189 C C . THR A 1 154 ? -7.002 -19.285 20.788 1.00 58.56 154 THR A C 1
ATOM 1191 O O . THR A 1 154 ? -6.637 -19.936 19.815 1.00 58.56 154 THR A O 1
ATOM 1194 N N . ASP A 1 155 ? -8.212 -18.723 20.886 1.00 59.06 155 ASP A N 1
ATOM 1195 C CA . ASP A 1 155 ? -9.245 -18.738 19.841 1.00 59.06 155 ASP A CA 1
ATOM 1196 C C . ASP A 1 155 ? -9.251 -17.442 19.009 1.00 59.06 155 ASP A C 1
ATOM 1198 O O . ASP A 1 155 ? -10.164 -17.194 18.216 1.00 59.06 155 ASP A O 1
ATOM 1202 N N . SER A 1 156 ? -8.252 -16.574 19.201 1.00 65.69 156 SER A N 1
ATOM 1203 C CA . SER A 1 156 ? -8.143 -15.356 18.415 1.00 65.69 156 SER A CA 1
ATOM 1204 C C . SER A 1 156 ? -7.594 -15.671 17.035 1.00 65.69 156 SER A C 1
ATOM 1206 O O . SER A 1 156 ? -6.581 -16.342 16.866 1.00 65.69 156 SER A O 1
ATOM 1208 N N . TYR A 1 157 ? -8.216 -15.062 16.043 1.00 69.69 157 TYR A N 1
ATOM 1209 C CA . TYR A 1 157 ? -7.703 -15.041 14.689 1.00 69.69 157 TYR A CA 1
ATOM 1210 C C . TYR A 1 157 ? -6.691 -13.897 14.437 1.00 69.69 157 TYR A C 1
ATOM 1212 O O . TYR A 1 157 ? -6.392 -13.556 13.288 1.00 69.69 157 TYR A O 1
ATOM 1220 N N . ILE A 1 158 ? -6.238 -13.223 15.500 1.00 78.50 158 ILE A N 1
ATOM 1221 C CA . ILE A 1 158 ? -5.278 -12.121 15.460 1.00 78.50 158 ILE A CA 1
ATOM 1222 C C . ILE A 1 158 ? -3.888 -12.674 15.767 1.00 78.50 158 ILE A C 1
ATOM 1224 O O . ILE A 1 158 ? -3.559 -12.989 16.906 1.00 78.50 158 ILE A O 1
ATOM 1228 N N . SER A 1 159 ? -3.047 -12.692 14.742 1.00 79.56 159 SER A N 1
ATOM 1229 C CA . SER A 1 159 ? -1.665 -13.169 14.814 1.00 79.56 159 SER A CA 1
ATOM 1230 C C . SER A 1 159 ? -0.754 -12.169 15.530 1.00 79.56 159 SER A C 1
ATOM 1232 O O . SER A 1 159 ? 0.086 -12.500 16.367 1.00 79.56 159 SER A O 1
ATOM 1234 N N . LYS A 1 160 ? -0.897 -10.890 15.166 1.00 84.56 160 LYS A N 1
ATOM 1235 C CA . LYS A 1 160 ? -0.031 -9.800 15.623 1.00 84.56 160 LYS A CA 1
ATOM 1236 C C . LYS A 1 160 ? -0.738 -8.463 15.457 1.00 84.56 160 LYS A C 1
ATOM 1238 O O . LYS A 1 160 ? -1.570 -8.297 14.568 1.00 84.56 160 LYS A O 1
ATOM 1243 N N . PHE A 1 161 ? -0.340 -7.478 16.253 1.00 85.19 161 PHE A N 1
ATOM 1244 C CA . PHE A 1 161 ? -0.661 -6.081 15.991 1.00 85.19 161 PHE A CA 1
ATOM 1245 C C . PHE A 1 161 ? 0.586 -5.196 16.052 1.00 85.19 161 PHE A C 1
ATOM 1247 O O . PHE A 1 161 ? 1.548 -5.485 16.766 1.00 85.19 161 PHE A O 1
ATOM 1254 N N . GLU A 1 162 ? 0.557 -4.103 15.300 1.00 85.25 162 GLU A N 1
ATOM 1255 C CA . GLU A 1 162 ? 1.589 -3.073 15.269 1.00 85.25 162 GLU A CA 1
ATOM 1256 C C . GLU A 1 162 ? 0.925 -1.701 15.388 1.00 85.25 162 GLU A C 1
ATOM 1258 O O . GLU A 1 162 ? -0.051 -1.400 14.703 1.00 85.25 162 GLU A O 1
ATOM 1263 N N . LEU A 1 163 ? 1.456 -0.862 16.274 1.00 82.19 163 LEU A N 1
ATOM 1264 C CA . LEU A 1 163 ? 1.062 0.537 16.394 1.00 82.19 163 LEU A CA 1
ATOM 1265 C C . LEU A 1 163 ? 2.159 1.381 15.755 1.00 82.19 163 LEU A C 1
ATOM 1267 O O . LEU A 1 163 ? 3.243 1.518 16.327 1.00 82.19 163 LEU A O 1
ATOM 1271 N N . ASP A 1 164 ? 1.890 1.940 14.576 1.00 71.31 164 ASP A N 1
ATOM 1272 C CA . ASP A 1 164 ? 2.822 2.867 13.934 1.00 71.31 164 ASP A CA 1
ATOM 1273 C C . ASP A 1 164 ? 2.600 4.264 14.523 1.00 71.31 164 ASP A C 1
ATOM 1275 O O . ASP A 1 164 ? 1.886 5.109 13.983 1.00 71.31 164 ASP A O 1
ATOM 1279 N N . ASN A 1 165 ? 3.188 4.485 15.698 1.00 61.06 165 ASN A N 1
ATOM 1280 C CA . ASN A 1 165 ? 3.176 5.775 16.374 1.00 61.06 165 ASN A CA 1
ATOM 1281 C C . ASN A 1 165 ? 4.430 6.567 15.978 1.00 61.06 165 ASN A C 1
ATOM 1283 O O . ASN A 1 165 ? 5.276 6.913 16.804 1.00 61.06 165 ASN A O 1
ATOM 1287 N N . LYS A 1 166 ? 4.608 6.804 14.674 1.00 54.09 166 LYS A N 1
ATOM 1288 C CA . LYS A 1 166 ? 5.653 7.714 14.199 1.00 54.09 166 LYS A CA 1
ATOM 1289 C C . LYS A 1 166 ? 5.308 9.114 14.680 1.00 54.09 166 LYS A C 1
ATOM 1291 O O . LYS A 1 166 ? 4.323 9.688 14.232 1.00 54.09 166 LYS A O 1
ATOM 1296 N N . ALA A 1 167 ? 6.180 9.685 15.509 1.00 42.41 167 ALA A N 1
ATOM 1297 C CA . ALA A 1 167 ? 6.101 11.035 16.083 1.00 42.41 167 ALA A CA 1
ATOM 1298 C C . ALA A 1 167 ? 5.908 12.194 15.068 1.00 42.41 167 ALA A C 1
ATOM 1300 O O . ALA A 1 167 ? 5.795 13.346 15.470 1.00 42.41 167 ALA A O 1
ATOM 1301 N N . PHE A 1 168 ? 5.860 11.897 13.764 1.00 37.62 168 PHE A N 1
ATOM 1302 C CA . PHE A 1 168 ? 5.699 12.838 12.654 1.00 37.62 168 PHE A CA 1
ATOM 1303 C C . PHE A 1 168 ? 4.603 12.433 11.645 1.00 37.62 168 PHE A C 1
ATOM 1305 O O . PHE A 1 168 ? 4.433 13.098 10.625 1.00 37.62 168 PHE A O 1
ATOM 1312 N N . SER A 1 169 ? 3.855 11.349 11.893 1.00 46.19 169 SER A N 1
ATOM 1313 C CA . SER A 1 169 ? 2.679 10.985 11.095 1.00 46.19 169 SER A CA 1
ATOM 1314 C C . SER A 1 169 ? 1.441 11.644 11.701 1.00 46.19 169 SER A C 1
ATOM 1316 O O . SER A 1 169 ? 1.102 11.392 12.852 1.00 46.19 169 SER A O 1
ATOM 1318 N N . ASN A 1 170 ? 0.697 12.424 10.913 1.00 50.78 170 ASN A N 1
ATOM 1319 C CA . ASN A 1 170 ? -0.606 12.985 11.312 1.00 50.78 170 ASN A CA 1
ATOM 1320 C C . ASN A 1 170 ? -1.693 11.909 11.559 1.00 50.78 170 ASN A C 1
ATOM 1322 O O . ASN A 1 170 ? -2.864 12.244 11.732 1.00 50.78 170 ASN A O 1
ATOM 1326 N N . LYS A 1 171 ? -1.338 10.618 11.508 1.00 57.88 171 LYS A N 1
ATOM 1327 C CA . LYS A 1 171 ? -2.237 9.475 11.655 1.00 57.88 171 LYS A CA 1
ATOM 1328 C C . LYS A 1 171 ? -1.593 8.449 12.584 1.00 57.88 171 LYS A C 1
ATOM 1330 O O . LYS A 1 171 ? -0.551 7.893 12.248 1.00 57.88 171 LYS A O 1
ATOM 1335 N N . ASN A 1 172 ? -2.239 8.200 13.719 1.00 74.62 172 ASN A N 1
ATOM 1336 C CA . ASN A 1 172 ? -1.972 7.047 14.572 1.00 74.62 172 ASN A CA 1
ATOM 1337 C C . ASN A 1 172 ? -2.627 5.830 13.899 1.00 74.62 172 ASN A C 1
ATOM 1339 O O . ASN A 1 172 ? -3.856 5.789 13.794 1.00 74.62 172 ASN A O 1
ATOM 1343 N N . THR A 1 173 ? -1.836 4.902 13.359 1.00 83.38 173 THR A N 1
ATOM 1344 C CA . THR A 1 173 ? -2.349 3.734 12.622 1.00 83.38 173 THR A CA 1
ATOM 1345 C C . THR A 1 173 ? -2.081 2.448 13.392 1.00 83.38 173 THR A C 1
ATOM 1347 O O . THR A 1 173 ? -0.962 2.200 13.843 1.00 83.38 173 THR A O 1
ATOM 1350 N N . LEU A 1 174 ? -3.119 1.628 13.522 1.00 86.06 174 LEU A N 1
ATOM 1351 C CA . LEU A 1 174 ? -3.071 0.284 14.083 1.00 86.06 174 LEU A CA 1
ATOM 1352 C C . LEU A 1 174 ? -3.172 -0.719 12.937 1.00 86.06 174 LEU A C 1
ATOM 1354 O O . LEU A 1 174 ? -4.170 -0.740 12.220 1.00 86.06 174 LEU A O 1
ATOM 1358 N N . ILE A 1 175 ? -2.157 -1.562 12.800 1.00 88.31 175 ILE A N 1
ATOM 1359 C CA . ILE A 1 175 ? -2.120 -2.656 11.835 1.00 88.31 175 ILE A CA 1
ATOM 1360 C C . ILE A 1 175 ? -2.371 -3.952 12.598 1.00 88.31 175 ILE A C 1
ATOM 1362 O O . ILE A 1 175 ? -1.666 -4.244 13.562 1.00 88.31 175 ILE A O 1
ATOM 1366 N N . ILE A 1 176 ? -3.368 -4.725 12.177 1.00 86.69 176 ILE A N 1
ATOM 1367 C CA . ILE A 1 176 ? -3.685 -6.043 12.736 1.00 86.69 176 ILE A CA 1
ATOM 1368 C C . ILE A 1 176 ? -3.473 -7.096 11.651 1.00 86.69 176 ILE A C 1
ATOM 1370 O O . ILE A 1 176 ? -4.000 -6.975 10.544 1.00 86.69 176 ILE A O 1
ATOM 1374 N N . TYR A 1 177 ? -2.706 -8.128 11.983 1.00 87.00 177 TYR A N 1
ATOM 1375 C CA . TYR A 1 177 ? -2.460 -9.288 11.138 1.00 87.00 177 TYR A CA 1
ATOM 1376 C C . TYR A 1 177 ? -3.440 -10.391 11.522 1.00 87.00 177 TYR A C 1
ATOM 1378 O O . TYR A 1 177 ? -3.527 -10.774 12.688 1.00 87.00 177 TYR A O 1
ATOM 1386 N N . LEU A 1 178 ? -4.182 -10.862 10.532 1.00 84.12 178 LEU A N 1
ATOM 1387 C CA . LEU A 1 178 ? -5.216 -11.877 10.643 1.00 84.12 178 LEU A CA 1
ATOM 1388 C C . LEU A 1 178 ? -4.684 -13.193 10.071 1.00 84.12 178 LEU A C 1
ATOM 1390 O O . LEU A 1 178 ? -4.168 -13.186 8.949 1.00 84.12 178 LEU A O 1
ATOM 1394 N N . ASP A 1 179 ? -4.802 -14.281 10.830 1.00 78.56 179 ASP A N 1
ATOM 1395 C CA . ASP A 1 179 ? -4.386 -15.617 10.382 1.00 78.56 179 ASP A CA 1
ATOM 1396 C C . ASP A 1 179 ? -5.323 -16.169 9.292 1.00 78.56 179 ASP A C 1
ATOM 1398 O O . ASP A 1 179 ? -6.375 -15.596 8.988 1.00 78.56 179 ASP A O 1
ATOM 1402 N N . ASP A 1 180 ? -4.900 -17.243 8.629 1.00 69.88 180 ASP A N 1
ATOM 1403 C CA . ASP A 1 180 ? -5.702 -17.921 7.616 1.00 69.88 180 ASP A CA 1
ATOM 1404 C C . ASP A 1 180 ? -6.869 -18.719 8.231 1.00 69.88 180 ASP A C 1
ATOM 1406 O O . ASP A 1 180 ? -6.910 -19.004 9.426 1.00 69.88 180 ASP A O 1
ATOM 1410 N N . GLY A 1 181 ? -7.878 -19.050 7.417 1.00 59.72 181 GLY A N 1
ATOM 1411 C CA . GLY A 1 181 ? -8.974 -19.930 7.857 1.00 59.72 181 GLY A CA 1
ATOM 1412 C C . GLY A 1 181 ? -10.135 -19.250 8.596 1.00 59.72 181 GLY A C 1
ATOM 1413 O O . GLY A 1 181 ? -10.949 -19.936 9.222 1.00 59.72 181 GLY A O 1
ATOM 1414 N N . PHE A 1 182 ? -10.264 -17.919 8.513 1.00 57.59 182 PHE A N 1
ATOM 1415 C CA . PHE A 1 182 ? -11.483 -17.221 8.944 1.00 57.59 182 PHE A CA 1
ATOM 1416 C C . PHE A 1 182 ? -12.715 -17.763 8.201 1.00 57.59 182 PHE A C 1
ATOM 1418 O O . PHE A 1 182 ? -12.896 -17.512 7.009 1.00 57.59 182 PHE A O 1
ATOM 1425 N N . HIS A 1 183 ? -13.569 -18.480 8.937 1.00 50.00 183 HIS A N 1
ATOM 1426 C CA . HIS A 1 183 ? -14.709 -19.222 8.400 1.00 50.00 183 HIS A CA 1
ATOM 1427 C C . HIS A 1 183 ? -15.863 -18.330 7.899 1.00 50.00 183 HIS A C 1
ATOM 1429 O O . HIS A 1 183 ? -16.181 -17.271 8.443 1.00 50.00 183 HIS A O 1
ATOM 1435 N N . TRP A 1 184 ? -16.547 -18.861 6.888 1.00 46.44 184 TRP A N 1
ATOM 1436 C CA . TRP A 1 184 ? -17.712 -18.386 6.126 1.00 46.44 184 TRP A CA 1
ATOM 1437 C C . TRP A 1 184 ? -19.037 -18.233 6.886 1.00 46.44 184 TRP A C 1
ATOM 1439 O O . TRP A 1 184 ? -20.045 -17.910 6.246 1.00 46.44 184 TRP A O 1
ATOM 1449 N N . ASP A 1 185 ? -19.097 -18.454 8.195 1.00 46.62 185 ASP A N 1
ATOM 1450 C CA . ASP A 1 185 ? -20.372 -18.395 8.913 1.00 46.62 185 ASP A CA 1
ATOM 1451 C C . ASP A 1 185 ? -20.681 -17.005 9.476 1.00 46.62 185 ASP A C 1
ATOM 1453 O O . ASP A 1 185 ? -19.805 -16.164 9.674 1.00 46.62 185 ASP A O 1
ATOM 1457 N N . LEU A 1 186 ? -21.985 -16.726 9.558 1.00 44.69 186 LEU A N 1
ATOM 1458 C CA . LEU A 1 186 ? -22.584 -15.404 9.736 1.00 44.69 186 LEU A CA 1
ATOM 1459 C C . LEU A 1 186 ? -21.933 -14.588 10.866 1.00 44.69 186 LEU A C 1
ATOM 1461 O O . LEU A 1 186 ? -21.801 -15.053 11.991 1.00 44.69 186 LEU A O 1
ATOM 1465 N N . ASP A 1 187 ? -21.606 -13.335 10.538 1.00 48.31 187 ASP A N 1
ATOM 1466 C CA . ASP A 1 187 ? -21.042 -12.317 11.430 1.00 48.31 187 ASP A CA 1
ATOM 1467 C C . ASP A 1 187 ? -19.673 -12.658 12.045 1.00 48.31 187 ASP A C 1
ATOM 1469 O O . ASP A 1 187 ? -19.491 -12.579 13.258 1.00 48.31 187 ASP A O 1
ATOM 1473 N N . SER A 1 188 ? -18.672 -12.944 11.199 1.00 56.16 188 SER A N 1
ATOM 1474 C CA . SER A 1 188 ? -17.260 -13.025 11.601 1.00 56.16 188 SER A CA 1
ATOM 1475 C C . SER A 1 188 ? -16.815 -11.702 12.253 1.00 56.16 188 SER A C 1
ATOM 1477 O O . SER A 1 188 ? -16.487 -10.699 11.603 1.00 56.16 188 SER A O 1
ATOM 1479 N N . TYR A 1 189 ? -16.893 -11.677 13.578 1.00 61.41 189 TYR A N 1
ATOM 1480 C CA . TYR A 1 189 ? -16.465 -10.581 14.425 1.00 61.41 189 TYR A CA 1
ATOM 1481 C C . TYR A 1 189 ? -14.955 -10.675 14.601 1.00 61.41 189 TYR A C 1
ATOM 1483 O O . TYR A 1 189 ? -14.451 -11.672 15.106 1.00 61.41 189 TYR A O 1
ATOM 1491 N N . VAL A 1 190 ? -14.234 -9.645 14.165 1.00 64.12 190 VAL A N 1
ATOM 1492 C CA . VAL A 1 190 ? -12.767 -9.654 14.205 1.00 64.12 190 VAL A CA 1
ATOM 1493 C C . VAL A 1 190 ? -12.274 -9.089 15.524 1.00 64.12 190 VAL A C 1
ATOM 1495 O O . VAL A 1 190 ? -11.401 -9.665 16.162 1.00 64.12 190 VAL A O 1
ATOM 1498 N N . ALA A 1 191 ? -12.813 -7.937 15.929 1.00 68.44 191 ALA A N 1
ATOM 1499 C CA . ALA A 1 191 ? -12.362 -7.256 17.130 1.00 68.44 191 ALA A CA 1
ATOM 1500 C C . ALA A 1 191 ? -13.381 -6.229 17.632 1.00 68.44 191 ALA A C 1
ATOM 1502 O O . ALA A 1 191 ? -14.016 -5.514 16.847 1.00 68.44 191 ALA A O 1
ATOM 1503 N N . GLY A 1 192 ? -13.461 -6.124 18.960 1.00 71.88 192 GLY A N 1
ATOM 1504 C CA . GLY A 1 192 ? -14.032 -4.984 19.672 1.00 71.88 192 GLY A CA 1
ATOM 1505 C C . GLY A 1 192 ? -12.921 -4.249 20.381 1.00 71.88 192 GLY A C 1
ATOM 1506 O O . GLY A 1 192 ? -12.374 -4.764 21.350 1.00 71.88 192 GLY A O 1
ATOM 1507 N N . LEU A 1 193 ? -12.586 -3.066 19.891 1.00 75.56 193 LEU A N 1
ATOM 1508 C CA . LEU A 1 193 ? -11.485 -2.262 20.398 1.00 75.56 193 LEU A CA 1
ATOM 1509 C C . LEU A 1 193 ? -12.040 -1.089 21.184 1.00 75.56 193 LEU A C 1
ATOM 1511 O O . LEU A 1 193 ? -12.876 -0.337 20.676 1.00 75.56 193 LEU A O 1
ATOM 1515 N N . PHE A 1 194 ? -11.554 -0.897 22.403 1.00 77.50 194 PHE A N 1
ATOM 1516 C CA . PHE A 1 194 ? -11.806 0.342 23.116 1.00 77.50 194 PHE A CA 1
ATOM 1517 C C . PHE A 1 194 ? -10.837 1.415 22.611 1.00 77.50 194 PHE A C 1
ATOM 1519 O O . PHE A 1 194 ? -9.634 1.197 22.485 1.00 77.50 194 PHE A O 1
ATOM 1526 N N . LEU A 1 195 ? -11.384 2.579 22.273 1.00 76.75 195 LEU A N 1
ATOM 1527 C CA . LEU A 1 195 ? -10.648 3.765 21.865 1.00 76.75 195 LEU A CA 1
ATOM 1528 C C . LEU A 1 195 ? -10.747 4.802 22.977 1.00 76.75 195 LEU A C 1
ATOM 1530 O O . LEU A 1 195 ? -11.848 5.185 23.380 1.00 76.75 195 LEU A O 1
ATOM 1534 N N . LEU A 1 196 ? -9.597 5.278 23.432 1.00 75.50 196 LEU A N 1
ATOM 1535 C CA . LEU A 1 196 ? -9.453 6.252 24.503 1.00 75.50 196 LEU A CA 1
ATOM 1536 C C . LEU A 1 196 ? -9.179 7.629 23.908 1.00 75.50 196 LEU A C 1
ATOM 1538 O O . LEU A 1 196 ? -8.246 7.786 23.120 1.00 75.50 196 LEU A O 1
ATOM 1542 N N . TYR A 1 197 ? -9.983 8.621 24.290 1.00 76.44 197 TYR A N 1
ATOM 1543 C CA . TYR A 1 197 ? -9.785 10.008 23.884 1.00 76.44 197 TYR A CA 1
ATOM 1544 C C . TYR A 1 197 ? -8.920 10.765 24.892 1.00 76.44 197 TYR A C 1
ATOM 1546 O O . TYR A 1 197 ? -9.291 10.910 26.064 1.00 76.44 197 TYR A O 1
ATOM 1554 N N . TRP A 1 198 ? -7.817 11.319 24.398 1.00 65.50 198 TRP A N 1
ATOM 1555 C CA . TRP A 1 198 ? -6.897 12.162 25.148 1.00 65.50 198 TRP A CA 1
ATOM 1556 C C . TRP A 1 198 ? -6.906 13.559 24.534 1.00 65.50 198 TRP A C 1
ATOM 1558 O O . TRP A 1 198 ? -6.706 13.742 23.335 1.00 65.50 198 TRP A O 1
ATOM 1568 N N . SER A 1 199 ? -7.170 14.569 25.358 1.00 52.44 199 SER A N 1
ATOM 1569 C CA . SER A 1 199 ? -7.060 15.956 24.915 1.00 52.44 199 SER A CA 1
ATOM 1570 C C . SER A 1 199 ? -5.590 16.275 24.719 1.00 52.44 199 SER A C 1
ATOM 1572 O O . SER A 1 199 ? -4.836 16.234 25.687 1.00 52.44 199 SER A O 1
ATOM 1574 N N . LEU A 1 200 ? -5.205 16.631 23.497 1.00 54.41 200 LEU A N 1
ATOM 1575 C CA . LEU A 1 200 ? -3.977 17.386 23.277 1.00 54.41 200 LEU A CA 1
ATOM 1576 C C . LEU A 1 200 ? -4.126 18.682 24.085 1.00 54.41 200 LEU A C 1
ATOM 1578 O O . LEU A 1 200 ? -5.082 19.432 23.866 1.00 54.41 200 LEU A O 1
ATOM 1582 N N . SER A 1 201 ? -3.278 18.860 25.094 1.00 37.25 201 SER A N 1
ATOM 1583 C CA . SER A 1 201 ? -3.152 20.105 25.848 1.00 37.25 201 SER A CA 1
ATOM 1584 C C . SER A 1 201 ? -1.859 20.798 25.473 1.00 37.25 201 SER A C 1
ATOM 1586 O O . SER A 1 201 ? -0.922 20.093 25.039 1.00 37.25 201 SER A O 1
#

Radius of gyration: 24.92 Å; chains: 1; bounding box: 52×46×64 Å

Foldseek 3Di:
DVVVVVVVVVVVCVVDPPLQFQWKWKWKFDPVDPDIDIDIDHSVCPPPDDDDDDPDPDDIDMDMDGDDDDDDDDDDDDDDDDPPPDDPPFKDKDKDKAFDDPPDADPQFPGKIKIWIWMDTPDPDWDAKDKDKDWDDPQKDWDVVQVVVLCPDPPAQWVDKDFPPDVPDPTGIIMTIGHIDQDPDPTRTRDIIMITGHDPD

Sequence (201 aa):
ATFMVFQALAQYQRDVPDHEDLNLDVSIDLPSRGSAVTHRIFWESASLLRSETTKENEDFTLTAKGKGQGTLSVVTMYQAKIKGRTSCNKFSLKVNLRPAPEVKKPQDAKSTMLLNICTRYLGDHDATMSILDISMMTGFAPDTADLKQLASDTDSYISKFELDNKAFSNKNTLIIYLDDGFHWDLDSYVAGLFLLYWSLS

pLDDT: mean 77.96, std 12.33, range [37.25, 93.94]

InterPro domains:
  IPR009048 Alpha-macroglobulin, receptor-binding [PF07677] (126-180)
  IPR009048 Alpha-macroglobulin, receptor-binding [SM01361] (127-197)
  IPR036595 Alpha-macroglobulin, receptor-binding domain superfamily [G3DSA:2.60.40.690] (87-184)
  IPR036595 Alpha-macroglobulin, receptor-binding domain superfamily [SSF49410] (88-181)
  IPR048848 Complement component 3, CUB domain, second segment [PF21308] (21-82)
  IPR050473 Alpha-2-macroglobulin/Complement system [PTHR11412] (2-179)